Protein AF-F8IEH2-F1 (afdb_monomer)

Mean predicted aligned error: 10.71 Å

Secondary structure (DSSP, 8-state):
-HHHHHHH----S--HHHHHHHHHTT-S-HHHHHHHHHHHHHHHS-GGGHHHHHHHHHHHHH-SSPPP--HHHHHHHHHHHT-TT--GGGEE---TTTTTHHHHHHHHHHHHHHHH--S-SSSPPTTGGG-HHHHHHHHHTT-TTS-HHHHHHHHTS-SSHHHHHHHHHHHTT--GGGHHHHHHHHHHHSHHHHHHHHHHHHHTT-SSHHHHHHHHHHHHHHHHHH-TT-----EE-HHHHHHHHHTTTTS-TTTHHHHHHHHHHIIIIIHHHHHHHHHHHHHHHHHHHHHTT-------SEEEEEESSGGGHHHHHHHHHHSSEEEEEE-TTS-----PPP--S----------

Foldseek 3Di:
DLLLLQAAVQPPFDDPVVLVVCVVVVLFPPVLLVVLVVVCLVPPDDPVCSVVCVVLVVVVQNDPDQDDQDPQLLVLLVVLQPDPDADSSQWYWAFLQNVCVVVLVVLLVVLLCLLLDPCPDPDHQPPSVVDSQLSSLVVVLVDPVADPQLNVQLVPADSDLVSLLVVLCVLQVPDPVCSVSNLSNQCSHCVVSNVSQVVVCVVVVHDCRNVSSSSSSSSSNSCSRSPNVHHGDIGGPSVLLSSLSSSQVPPDPVCSSVSSSSSSSCNRGNVSVSSVSSSVVSVVVVCVVVVVVDPPPDPAPEEEEDALDPVCVVVQVVVVVVGRYHYDHDHPVDDDDDDDDDDPDDDPDDDDDDD

Solvent-accessible surface area (backbone atoms only — not comparable to full-atom values): 20364 Å² total; per-residue (Å²): 109,53,71,49,35,53,37,39,78,41,77,88,57,79,53,70,66,58,55,52,52,34,40,77,72,60,54,30,41,68,64,46,36,50,53,37,48,52,51,42,45,71,76,70,41,58,78,88,49,34,67,63,48,59,72,42,43,62,58,79,72,67,64,91,67,85,71,73,70,43,73,67,15,44,53,49,18,54,55,46,56,68,46,92,78,68,55,74,75,52,32,34,57,54,56,48,27,61,91,54,39,68,56,44,53,50,52,52,50,54,47,46,52,48,65,68,53,85,70,82,53,97,69,74,53,69,58,51,91,74,32,68,36,54,23,42,49,66,49,53,74,67,38,86,92,52,53,74,67,28,44,55,48,44,67,74,49,56,85,49,43,69,56,25,43,51,47,41,39,58,60,24,59,40,51,78,94,43,48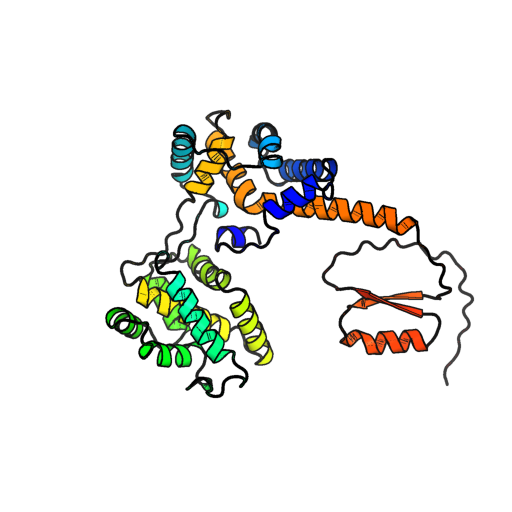,67,55,58,55,45,32,60,49,45,67,42,51,71,58,50,49,53,39,54,52,50,26,54,76,72,70,47,86,58,55,55,61,48,22,50,50,20,46,50,41,44,41,37,40,26,71,33,42,82,83,19,51,41,56,73,40,62,37,55,67,56,31,11,52,22,18,47,70,42,76,87,52,60,82,90,52,36,54,64,47,23,54,53,43,26,42,33,73,67,48,43,48,62,52,44,52,49,56,11,30,52,50,34,48,52,53,52,50,55,62,60,54,73,79,64,80,73,86,66,93,46,87,45,78,46,84,42,54,54,52,72,85,45,46,66,60,45,54,54,50,42,70,76,46,55,38,46,70,44,67,39,60,88,86,59,91,75,88,79,89,81,77,84,86,81,80,84,85,78,86,76,87,80,81,88,129

Nearest PDB structures (foldseek):
  1nig-assembly1_A  TM=2.532E-01  e=2.355E+00  Thermoplasma acidophilum
  5yw8-assembly1_D  TM=1.639E-01  e=5.452E+00  Mesocricetus auratus

Organism: Alicyclobacillus acidocaldarius (strain Tc-4-1) (NCBI:txid1048834)

InterPro domains:
  IPR018752 Probable inorganic carbon transporter subunit DabA [PF10070] (2-346)
  IPR018752 Probable inorganic carbon transporter subunit DabA [PTHR38344] (4-334)

Structure (mmCIF, N/CA/C/O backbone):
data_AF-F8IEH2-F1
#
_entry.id   AF-F8IEH2-F1
#
loop_
_atom_site.group_PDB
_atom_site.id
_atom_site.type_symbol
_atom_site.label_atom_id
_atom_site.label_alt_id
_atom_site.label_comp_id
_atom_site.label_asym_id
_atom_site.label_entity_id
_atom_site.label_seq_id
_atom_site.pdbx_PDB_ins_code
_atom_site.Cartn_x
_atom_site.Cartn_y
_atom_site.Cartn_z
_atom_site.occupancy
_atom_site.B_iso_or_equiv
_atom_site.auth_seq_id
_atom_site.auth_comp_id
_atom_site.auth_asym_id
_atom_site.auth_atom_id
_atom_site.pdbx_PDB_model_num
ATOM 1 N N . MET A 1 1 ? -4.525 -4.635 -7.405 1.00 48.38 1 MET A N 1
ATOM 2 C CA . MET A 1 1 ? -3.263 -5.110 -6.791 1.00 48.38 1 MET A CA 1
ATOM 3 C C . MET A 1 1 ? -2.099 -4.170 -7.080 1.00 48.38 1 MET A C 1
ATOM 5 O O . MET A 1 1 ? -1.508 -3.701 -6.124 1.00 48.38 1 MET A O 1
ATOM 9 N N . ARG A 1 2 ? -1.851 -3.800 -8.345 1.00 53.62 2 ARG A N 1
ATOM 10 C CA . ARG A 1 2 ? -0.762 -2.897 -8.786 1.00 53.62 2 ARG A CA 1
ATOM 11 C C . ARG A 1 2 ? -0.670 -1.567 -8.005 1.00 53.62 2 ARG A C 1
ATOM 13 O O . ARG A 1 2 ? 0.346 -1.288 -7.386 1.00 53.62 2 ARG A O 1
ATOM 20 N N . ARG A 1 3 ? -1.785 -0.835 -7.859 1.00 54.00 3 ARG A N 1
ATOM 21 C CA . ARG A 1 3 ? -1.861 0.394 -7.032 1.00 54.00 3 ARG A CA 1
ATOM 22 C C . ARG A 1 3 ? -1.587 0.163 -5.530 1.00 54.00 3 ARG A C 1
ATOM 24 O O . ARG A 1 3 ? -1.187 1.083 -4.838 1.00 54.00 3 ARG A O 1
ATOM 31 N N . LEU A 1 4 ? -1.794 -1.051 -5.002 1.00 57.56 4 LEU A N 1
ATOM 32 C CA . LEU A 1 4 ? -1.585 -1.362 -3.575 1.00 57.56 4 LEU A CA 1
ATOM 33 C C . LEU A 1 4 ? -0.102 -1.568 -3.225 1.00 57.56 4 LEU A C 1
ATOM 35 O O . LEU A 1 4 ? 0.283 -1.304 -2.089 1.00 57.56 4 LEU A O 1
ATOM 39 N N . GLN A 1 5 ? 0.724 -2.002 -4.184 1.00 60.06 5 GLN A N 1
ATOM 40 C CA . GLN A 1 5 ? 2.179 -2.037 -4.006 1.00 60.06 5 GLN A CA 1
ATOM 41 C C . GLN A 1 5 ? 2.757 -0.625 -3.904 1.00 60.06 5 GLN A C 1
ATOM 43 O O . GLN A 1 5 ? 3.486 -0.342 -2.956 1.00 60.06 5 GLN A O 1
ATOM 48 N N . ALA A 1 6 ? 2.349 0.264 -4.817 1.00 54.56 6 ALA A N 1
ATOM 49 C CA . ALA A 1 6 ? 2.781 1.663 -4.841 1.00 54.56 6 ALA A CA 1
ATOM 50 C C . ALA A 1 6 ? 2.337 2.456 -3.593 1.00 54.56 6 ALA A C 1
ATOM 52 O O . ALA A 1 6 ? 3.046 3.337 -3.119 1.00 54.56 6 ALA A O 1
ATOM 53 N N . LEU A 1 7 ? 1.176 2.121 -3.016 1.00 56.84 7 LEU A N 1
ATOM 54 C CA . LEU A 1 7 ? 0.561 2.903 -1.939 1.00 56.84 7 LEU A CA 1
ATOM 55 C C . LEU A 1 7 ? 1.019 2.567 -0.510 1.00 56.84 7 LEU A C 1
ATOM 57 O O . LEU A 1 7 ? 0.705 3.331 0.399 1.00 56.84 7 LEU A O 1
ATOM 61 N N . GLY A 1 8 ? 1.690 1.440 -0.247 1.00 53.91 8 GLY A N 1
ATOM 62 C CA . GLY A 1 8 ? 1.789 0.981 1.150 1.00 53.91 8 GLY A CA 1
ATOM 63 C C . GLY A 1 8 ? 2.908 0.022 1.527 1.00 53.91 8 GLY A C 1
ATOM 64 O O . GLY A 1 8 ? 2.870 -0.499 2.638 1.00 53.91 8 GLY A O 1
ATOM 65 N N . GLY A 1 9 ? 3.875 -0.259 0.648 1.00 54.38 9 GLY A N 1
ATOM 66 C CA . GLY A 1 9 ? 4.938 -1.229 0.955 1.00 54.38 9 GLY A CA 1
ATOM 67 C C . GLY A 1 9 ? 4.429 -2.667 1.141 1.00 54.38 9 GLY A C 1
ATOM 68 O O . GLY A 1 9 ? 5.130 -3.515 1.693 1.00 54.38 9 GLY A O 1
ATOM 69 N N . VAL A 1 10 ? 3.206 -2.957 0.685 1.00 59.97 10 VAL A N 1
ATOM 70 C CA . VAL A 1 10 ? 2.619 -4.297 0.732 1.00 59.97 10 VAL A CA 1
ATOM 71 C C . VAL A 1 10 ? 3.221 -5.130 -0.389 1.00 59.97 10 VAL A C 1
ATOM 73 O O . VAL A 1 10 ? 2.940 -4.906 -1.566 1.00 59.97 10 VAL A O 1
ATOM 76 N N . ARG A 1 11 ? 4.039 -6.121 -0.026 1.00 63.69 11 ARG A N 1
ATOM 77 C CA . ARG A 1 11 ? 4.584 -7.100 -0.972 1.00 63.69 11 ARG A CA 1
ATOM 78 C C . ARG A 1 11 ? 3.517 -8.145 -1.287 1.00 63.69 11 ARG A C 1
ATOM 80 O O . ARG A 1 11 ? 3.336 -9.098 -0.540 1.00 63.69 11 ARG A O 1
ATOM 87 N N . LEU A 1 12 ? 2.778 -7.919 -2.371 1.00 69.81 12 LEU A N 1
ATOM 88 C CA . LEU A 1 12 ? 1.788 -8.875 -2.884 1.00 69.81 12 LEU A CA 1
ATOM 89 C C . LEU A 1 12 ? 2.421 -10.019 -3.681 1.00 69.81 12 LEU A C 1
ATOM 91 O O . LEU A 1 12 ? 1.802 -11.065 -3.833 1.00 69.81 12 LEU A O 1
ATOM 95 N N . TYR A 1 13 ? 3.635 -9.812 -4.183 1.00 78.25 13 TYR A N 1
ATOM 96 C CA . TYR A 1 13 ? 4.363 -10.787 -4.981 1.00 78.25 13 TYR A CA 1
ATOM 97 C C . TYR A 1 13 ? 5.540 -11.387 -4.201 1.00 78.25 13 TYR A C 1
ATOM 99 O O . TYR A 1 13 ? 5.997 -10.780 -3.220 1.00 78.25 13 TYR A O 1
ATOM 107 N N . PRO A 1 14 ? 6.059 -12.547 -4.653 1.00 83.62 14 PRO A N 1
ATOM 108 C CA . PRO A 1 14 ? 7.372 -13.051 -4.267 1.00 83.62 14 PRO A CA 1
ATOM 109 C C . PRO A 1 14 ? 8.439 -11.952 -4.228 1.00 83.62 14 PRO A C 1
ATOM 111 O O . PRO A 1 14 ? 8.402 -10.999 -5.010 1.00 83.62 14 PRO A O 1
ATOM 114 N N . SER A 1 15 ? 9.409 -12.081 -3.320 1.00 84.44 15 SER A N 1
ATOM 115 C CA . SER A 1 15 ? 10.557 -11.174 -3.321 1.00 84.44 15 SER A CA 1
ATOM 116 C C . SER A 1 15 ? 11.325 -11.298 -4.638 1.00 84.44 15 SER A C 1
ATOM 118 O O . SER A 1 15 ? 11.358 -12.367 -5.245 1.00 84.44 15 SER A O 1
ATOM 120 N N . TRP A 1 16 ? 11.978 -10.213 -5.062 1.00 84.25 16 TRP A N 1
ATOM 121 C CA . TRP A 1 16 ? 12.788 -10.226 -6.284 1.00 84.25 16 TRP A CA 1
ATOM 122 C C . TRP A 1 16 ? 13.851 -11.331 -6.248 1.00 84.25 16 TRP A C 1
ATOM 124 O O . TRP A 1 16 ? 13.951 -12.120 -7.179 1.00 84.25 16 TRP A O 1
ATOM 134 N N . ARG A 1 17 ? 14.519 -11.482 -5.098 1.00 86.94 17 ARG A N 1
ATOM 135 C CA . ARG A 1 17 ? 15.482 -12.559 -4.846 1.00 86.94 17 ARG A CA 1
ATOM 136 C C . ARG A 1 17 ? 14.892 -13.956 -5.053 1.00 86.94 17 ARG A C 1
ATOM 138 O O . ARG A 1 17 ? 15.536 -14.791 -5.664 1.00 86.94 17 ARG A O 1
ATOM 145 N N . LEU A 1 18 ? 13.661 -14.209 -4.598 1.00 89.94 18 LEU A N 1
ATOM 146 C CA . LEU A 1 18 ? 13.018 -15.513 -4.792 1.00 89.94 18 LEU A CA 1
ATOM 147 C C . LEU A 1 18 ? 12.775 -15.815 -6.280 1.00 89.94 18 LEU A C 1
ATOM 149 O O . LEU A 1 18 ? 12.952 -16.955 -6.699 1.00 89.94 18 LEU A O 1
ATOM 153 N N . LEU A 1 19 ? 12.396 -14.805 -7.069 1.00 89.88 19 LEU A N 1
ATOM 154 C CA . LEU A 1 19 ? 12.200 -14.942 -8.517 1.00 89.88 19 LEU A CA 1
ATOM 155 C C . LEU A 1 19 ? 13.528 -15.185 -9.248 1.00 89.88 19 LEU A C 1
ATOM 157 O O . LEU A 1 19 ? 13.600 -16.063 -10.104 1.00 89.88 19 LEU A O 1
ATOM 161 N N . GLN A 1 20 ? 14.583 -14.457 -8.874 1.00 87.75 20 GLN A N 1
ATOM 162 C CA . GLN A 1 20 ? 15.932 -14.658 -9.413 1.00 87.75 20 GLN A CA 1
ATOM 163 C C . GLN A 1 20 ? 16.473 -16.048 -9.067 1.00 87.75 20 GLN A C 1
ATOM 165 O O . GLN A 1 20 ? 16.992 -16.738 -9.940 1.00 87.75 20 GLN A O 1
ATOM 170 N N . ASP A 1 21 ? 16.291 -16.493 -7.822 1.00 90.94 21 ASP A N 1
ATOM 171 C CA . ASP A 1 21 ? 16.718 -17.820 -7.386 1.00 90.94 21 ASP A CA 1
ATOM 172 C C . ASP A 1 21 ? 15.932 -18.929 -8.117 1.00 90.94 21 ASP A C 1
ATOM 174 O O . ASP A 1 21 ? 16.489 -19.972 -8.445 1.00 90.94 21 ASP A O 1
ATOM 178 N N . ALA A 1 22 ? 14.636 -18.735 -8.388 1.00 92.06 22 ALA A N 1
ATOM 179 C CA . ALA A 1 22 ? 13.845 -19.679 -9.184 1.00 92.06 22 ALA A CA 1
ATOM 180 C C . ALA A 1 22 ? 14.339 -19.752 -10.638 1.00 92.06 22 ALA A C 1
ATOM 182 O O . ALA A 1 22 ? 14.472 -20.840 -11.199 1.00 92.06 22 ALA A O 1
ATOM 183 N N . TYR A 1 23 ? 14.675 -18.607 -11.233 1.00 91.62 23 TYR A N 1
ATOM 184 C CA . TYR A 1 23 ? 15.254 -18.551 -12.573 1.00 91.62 23 TYR A CA 1
ATOM 185 C C . TYR A 1 23 ? 16.635 -19.216 -12.638 1.00 91.62 23 TYR A C 1
ATOM 187 O O . TYR A 1 23 ? 16.872 -20.030 -13.528 1.00 91.62 23 TYR A O 1
ATOM 195 N N . SER A 1 24 ? 17.520 -18.965 -11.667 1.00 90.50 24 SER A N 1
ATOM 196 C CA . SER A 1 24 ? 18.855 -19.582 -11.626 1.00 90.50 24 SER A CA 1
ATOM 197 C C . SER A 1 24 ? 18.811 -21.099 -11.406 1.00 90.50 24 SER A C 1
ATOM 199 O O . SER A 1 24 ? 19.674 -21.817 -11.910 1.00 90.50 24 SER A O 1
ATOM 201 N N . ARG A 1 25 ? 17.776 -21.610 -10.724 1.00 93.75 25 ARG A N 1
ATOM 202 C CA . ARG A 1 25 ? 17.500 -23.052 -10.592 1.00 93.75 25 ARG A CA 1
ATOM 203 C C . ARG A 1 25 ? 16.833 -23.681 -11.823 1.00 93.75 25 ARG A C 1
ATOM 205 O O . ARG A 1 25 ? 16.605 -24.888 -11.821 1.00 93.75 25 ARG A O 1
ATOM 212 N N . GLY A 1 26 ? 16.508 -22.902 -12.857 1.00 92.62 26 GLY A N 1
ATOM 213 C CA . GLY A 1 26 ? 15.806 -23.390 -14.048 1.00 92.62 26 GLY A CA 1
ATOM 214 C C . GLY A 1 26 ? 14.324 -23.707 -13.811 1.00 92.62 26 GLY A C 1
ATOM 215 O O . GLY A 1 26 ? 13.722 -24.444 -14.586 1.00 92.62 26 GLY A O 1
ATOM 216 N N . GLU A 1 27 ? 13.721 -23.171 -12.745 1.00 94.25 27 GLU A N 1
ATOM 217 C CA . GLU A 1 27 ? 12.285 -23.325 -12.462 1.00 94.25 27 GLU A CA 1
ATOM 218 C C . GLU A 1 27 ? 11.418 -22.379 -13.309 1.00 94.25 27 GLU A C 1
ATOM 220 O O . GLU A 1 27 ? 10.204 -22.565 -13.396 1.00 94.25 27 GLU A O 1
ATOM 225 N N . ILE A 1 28 ? 12.038 -21.377 -13.938 1.00 94.00 28 ILE A N 1
ATOM 226 C CA . ILE A 1 28 ? 11.413 -20.445 -14.879 1.00 94.00 28 ILE A CA 1
ATOM 227 C C . ILE A 1 28 ? 12.080 -20.635 -16.243 1.00 94.00 28 ILE A C 1
ATOM 229 O O . ILE A 1 28 ? 13.273 -20.376 -16.388 1.00 94.00 28 ILE A O 1
ATOM 233 N N . ASP A 1 29 ? 11.312 -21.056 -17.247 1.00 93.25 29 ASP A N 1
ATOM 234 C CA . ASP A 1 29 ? 11.783 -21.194 -18.625 1.00 93.25 29 ASP A CA 1
ATOM 235 C C . ASP A 1 29 ? 12.082 -19.801 -19.219 1.00 93.25 29 ASP A C 1
ATOM 237 O O . ASP A 1 29 ? 11.180 -18.952 -19.287 1.00 93.25 29 ASP A O 1
ATOM 241 N N . PRO A 1 30 ? 13.317 -19.544 -19.693 1.00 91.69 30 PRO A N 1
ATOM 242 C CA . PRO A 1 30 ? 13.671 -18.288 -20.348 1.00 91.69 30 PRO A CA 1
ATOM 243 C C . PRO A 1 30 ? 12.771 -17.930 -21.538 1.00 91.69 30 PRO A C 1
ATOM 245 O O . PRO A 1 30 ? 12.509 -16.747 -21.768 1.00 91.69 30 PRO A O 1
ATOM 248 N N . ASN A 1 31 ? 12.260 -18.919 -22.282 1.00 92.25 31 ASN A N 1
ATOM 249 C CA . ASN A 1 31 ? 11.340 -18.669 -23.393 1.00 92.25 31 ASN A CA 1
ATOM 250 C C . ASN A 1 31 ? 9.962 -18.234 -22.890 1.00 92.25 31 ASN A C 1
ATOM 252 O O . ASN A 1 31 ? 9.407 -17.263 -23.402 1.00 92.25 31 ASN A O 1
ATOM 256 N N . ALA A 1 32 ? 9.441 -18.879 -21.842 1.00 93.12 32 ALA A N 1
ATOM 257 C CA . ALA A 1 32 ? 8.196 -18.458 -21.205 1.00 93.12 32 ALA A CA 1
ATOM 258 C C . ALA A 1 32 ? 8.300 -17.023 -20.660 1.00 93.12 32 ALA A C 1
ATOM 260 O O . ALA A 1 32 ? 7.377 -16.224 -20.839 1.00 93.12 32 ALA A O 1
ATOM 261 N N . LEU A 1 33 ? 9.437 -16.666 -20.051 1.00 92.44 33 LEU A N 1
ATOM 262 C CA . LEU A 1 33 ? 9.699 -15.304 -19.580 1.00 92.44 33 LEU A CA 1
ATOM 263 C C . LEU A 1 33 ? 9.770 -14.300 -20.739 1.00 92.44 33 LEU A C 1
ATOM 265 O O . LEU A 1 33 ? 9.135 -13.245 -20.679 1.00 92.44 33 LEU A O 1
ATOM 269 N N . LYS A 1 34 ? 10.479 -14.642 -21.820 1.00 90.88 34 LYS A N 1
ATOM 270 C CA . LYS A 1 34 ? 10.549 -13.821 -23.036 1.00 90.88 34 LYS A CA 1
ATOM 271 C C . LYS A 1 34 ? 9.163 -13.591 -23.643 1.00 90.88 34 LYS A C 1
ATOM 273 O O . LYS A 1 34 ? 8.819 -12.455 -23.958 1.00 90.88 34 LYS A O 1
ATOM 278 N N . ASP A 1 35 ? 8.344 -14.633 -23.746 1.00 91.56 35 ASP A N 1
ATOM 279 C CA . ASP A 1 35 ? 6.977 -14.547 -24.264 1.00 91.56 35 ASP A CA 1
ATOM 280 C C . ASP A 1 35 ? 6.084 -13.652 -23.402 1.00 91.56 35 ASP A C 1
ATOM 282 O O . ASP A 1 35 ? 5.312 -12.842 -23.924 1.00 91.56 35 ASP A O 1
ATOM 286 N N . ARG A 1 36 ? 6.181 -13.776 -22.071 1.00 92.81 36 ARG A N 1
ATOM 287 C CA . ARG A 1 36 ? 5.451 -12.914 -21.129 1.00 92.81 36 ARG A CA 1
ATOM 288 C C . ARG A 1 36 ? 5.865 -11.460 -21.278 1.00 92.81 36 ARG A C 1
ATOM 290 O O . ARG A 1 36 ? 5.004 -10.583 -21.280 1.00 92.81 36 ARG A O 1
ATOM 297 N N . MET A 1 37 ? 7.154 -11.213 -21.466 1.00 91.00 37 MET A N 1
ATOM 298 C CA . MET A 1 37 ? 7.664 -9.868 -21.657 1.00 91.00 37 MET A CA 1
ATOM 299 C C . MET A 1 37 ? 7.240 -9.256 -22.996 1.00 91.00 37 MET A C 1
ATOM 301 O O . MET A 1 37 ? 6.830 -8.100 -23.031 1.00 91.00 37 MET A O 1
ATOM 305 N N . ASN A 1 38 ? 7.246 -10.033 -24.081 1.00 91.00 38 ASN A N 1
ATOM 306 C CA . ASN A 1 38 ? 6.727 -9.578 -25.373 1.00 91.00 38 ASN A CA 1
ATOM 307 C C . ASN A 1 38 ? 5.240 -9.209 -25.264 1.00 91.00 38 ASN A C 1
ATOM 309 O O . ASN A 1 38 ? 4.831 -8.132 -25.692 1.00 91.00 38 ASN A O 1
ATOM 313 N N . ARG A 1 39 ? 4.436 -10.040 -24.583 1.00 92.50 39 ARG A N 1
ATOM 314 C CA . ARG A 1 39 ? 3.030 -9.709 -24.296 1.00 92.50 39 ARG A CA 1
ATOM 315 C C . ARG A 1 39 ? 2.887 -8.447 -23.448 1.00 92.50 39 ARG A C 1
ATOM 317 O O . ARG A 1 39 ? 1.945 -7.690 -23.672 1.00 92.50 39 ARG A O 1
ATOM 324 N N . TYR A 1 40 ? 3.769 -8.225 -22.475 1.00 92.00 40 TYR A N 1
ATOM 325 C CA . TYR A 1 40 ? 3.772 -6.991 -21.691 1.00 92.00 40 TYR A CA 1
ATOM 326 C C . TYR A 1 40 ? 4.043 -5.776 -22.586 1.00 92.00 40 TYR A C 1
ATOM 328 O O . TYR A 1 40 ? 3.295 -4.800 -22.535 1.00 92.00 40 TYR A O 1
ATOM 336 N N . LEU A 1 41 ? 5.051 -5.861 -23.454 1.00 92.12 41 LEU A N 1
ATOM 337 C CA . LEU A 1 41 ? 5.401 -4.809 -24.403 1.00 92.12 41 LEU A CA 1
ATOM 338 C C . LEU A 1 41 ? 4.226 -4.454 -25.328 1.00 92.12 41 LEU A C 1
ATOM 340 O O . LEU A 1 41 ? 3.921 -3.275 -25.517 1.00 92.12 41 LEU A O 1
ATOM 344 N N . ASP A 1 42 ? 3.511 -5.461 -25.829 1.00 92.44 42 ASP A N 1
ATOM 345 C CA . ASP A 1 42 ? 2.369 -5.263 -26.722 1.00 92.44 42 ASP A CA 1
ATOM 346 C C . ASP A 1 42 ? 1.147 -4.653 -26.019 1.00 92.44 42 ASP A C 1
ATOM 348 O O . ASP A 1 42 ? 0.486 -3.774 -26.576 1.00 92.44 42 ASP A O 1
ATOM 352 N N . HIS A 1 43 ? 0.830 -5.081 -24.797 1.00 91.94 43 HIS A N 1
ATOM 353 C CA . HIS A 1 43 ? -0.419 -4.682 -24.133 1.00 91.94 43 HIS A CA 1
ATOM 354 C C . HIS A 1 43 ? -0.281 -3.505 -23.167 1.00 91.94 43 HIS A C 1
ATOM 356 O O . HIS A 1 43 ? -1.283 -2.860 -22.850 1.00 91.94 43 HIS A O 1
ATOM 362 N N . HIS A 1 44 ? 0.919 -3.245 -22.648 1.00 90.31 44 HIS A N 1
ATOM 363 C CA . HIS A 1 44 ? 1.111 -2.314 -21.537 1.00 90.31 44 HIS A CA 1
ATOM 364 C C . HIS A 1 44 ? 2.027 -1.136 -21.841 1.00 90.31 44 HIS A C 1
ATOM 366 O O . HIS A 1 44 ? 1.884 -0.128 -21.145 1.00 90.31 44 HIS A O 1
ATOM 372 N N . VAL A 1 45 ? 2.896 -1.199 -22.861 1.00 93.31 45 VAL A N 1
ATOM 373 C CA . VAL A 1 45 ? 3.669 -0.015 -23.268 1.00 93.31 45 VAL A CA 1
ATOM 374 C C . VAL A 1 45 ? 3.063 0.659 -24.509 1.00 93.31 45 VAL A C 1
ATOM 376 O O . VAL A 1 45 ? 2.721 -0.024 -25.485 1.00 93.31 45 VAL A O 1
ATOM 379 N N . PRO A 1 46 ? 2.895 1.997 -24.488 1.00 93.62 46 PRO A N 1
ATOM 380 C CA . PRO A 1 46 ? 2.368 2.755 -25.619 1.00 93.62 46 PRO A CA 1
ATOM 381 C C . PRO A 1 46 ? 3.156 2.504 -26.906 1.00 93.62 46 PRO A C 1
ATOM 383 O O . PRO A 1 46 ? 4.383 2.421 -26.873 1.00 93.62 46 PRO A O 1
ATOM 386 N N . VAL A 1 47 ? 2.454 2.448 -28.045 1.00 93.94 47 VAL A N 1
ATOM 387 C CA . VAL A 1 47 ? 3.040 2.164 -29.371 1.00 93.94 47 VAL A CA 1
ATOM 388 C C . VAL A 1 47 ? 4.295 2.996 -29.671 1.00 93.94 47 VAL A C 1
ATOM 390 O O . VAL A 1 47 ? 5.280 2.381 -30.081 1.00 93.94 47 VAL A O 1
ATOM 393 N N . PRO A 1 48 ? 4.332 4.326 -29.423 1.00 93.31 48 PRO A N 1
ATOM 394 C CA . PRO A 1 48 ? 5.530 5.120 -29.698 1.00 93.31 48 PRO A CA 1
ATOM 395 C C . PRO A 1 48 ? 6.751 4.639 -28.908 1.00 93.31 48 PRO A C 1
ATOM 397 O O . PRO A 1 48 ? 7.850 4.574 -29.442 1.00 93.31 48 PRO A O 1
ATOM 400 N N . LEU A 1 49 ? 6.559 4.221 -27.654 1.00 93.62 49 LEU A N 1
ATOM 401 C CA . LEU A 1 49 ? 7.643 3.855 -26.741 1.00 93.62 49 LEU A CA 1
ATOM 402 C C . LEU A 1 49 ? 8.122 2.406 -26.909 1.00 93.62 49 LEU A C 1
ATOM 404 O O . LEU A 1 49 ? 9.166 2.053 -26.366 1.00 93.62 49 LEU A O 1
ATOM 408 N N . ARG A 1 50 ? 7.392 1.553 -27.643 1.00 93.38 50 ARG A N 1
ATOM 409 C CA . ARG A 1 50 ? 7.676 0.107 -27.753 1.00 93.38 50 ARG A CA 1
ATOM 410 C C . ARG A 1 50 ? 9.093 -0.195 -28.216 1.00 93.38 50 ARG A C 1
ATOM 412 O O . ARG A 1 50 ? 9.760 -1.022 -27.604 1.00 93.38 50 ARG A O 1
ATOM 419 N N . ALA A 1 51 ? 9.564 0.480 -29.264 1.00 91.62 51 ALA A N 1
ATOM 420 C CA . ALA A 1 51 ? 10.907 0.250 -29.795 1.00 91.62 51 ALA A CA 1
ATOM 421 C C . ALA A 1 51 ? 11.995 0.646 -28.784 1.00 91.62 51 ALA A C 1
ATOM 423 O O . ALA A 1 51 ? 12.968 -0.084 -28.609 1.00 91.62 51 ALA A O 1
ATOM 424 N N . ALA A 1 52 ? 11.812 1.772 -28.088 1.00 91.88 52 ALA A N 1
ATOM 425 C CA . ALA A 1 52 ? 12.743 2.230 -27.063 1.00 91.88 52 ALA A CA 1
ATOM 426 C C . ALA A 1 52 ? 12.735 1.308 -25.834 1.00 91.88 52 ALA A C 1
ATOM 428 O O . ALA A 1 52 ? 13.794 0.883 -25.376 1.00 91.88 52 ALA A O 1
ATOM 429 N N . PHE A 1 53 ? 11.551 0.914 -25.357 1.00 91.62 53 PHE A N 1
ATOM 430 C CA . PHE A 1 53 ? 11.406 -0.020 -24.244 1.00 91.62 53 PHE A CA 1
ATOM 431 C C . PHE A 1 53 ? 11.996 -1.400 -24.574 1.00 91.62 53 PHE A C 1
ATOM 433 O O . PHE A 1 53 ? 12.706 -1.965 -23.746 1.00 91.62 53 PHE A O 1
ATOM 440 N N . ALA A 1 54 ? 11.789 -1.918 -25.793 1.00 90.81 54 ALA A N 1
ATOM 441 C CA . ALA A 1 54 ? 12.343 -3.201 -26.245 1.00 90.81 54 ALA A CA 1
ATOM 442 C C . ALA A 1 54 ? 13.877 -3.256 -26.159 1.00 90.81 54 ALA A C 1
ATOM 444 O O . ALA A 1 54 ? 14.434 -4.309 -25.855 1.00 90.81 54 ALA A O 1
ATOM 445 N N . ARG A 1 55 ? 14.572 -2.134 -26.405 1.00 89.31 55 ARG A N 1
ATOM 446 C CA . ARG A 1 55 ? 16.043 -2.058 -26.297 1.00 89.31 55 ARG A CA 1
ATOM 447 C C . ARG A 1 55 ? 16.531 -2.204 -24.855 1.00 89.31 55 ARG A C 1
ATOM 449 O O . ARG A 1 55 ? 17.584 -2.787 -24.620 1.00 89.31 55 ARG A O 1
ATOM 456 N N . ILE A 1 56 ? 15.758 -1.696 -23.898 1.00 87.69 56 ILE A N 1
ATOM 457 C CA . ILE A 1 56 ? 16.110 -1.657 -22.472 1.00 87.69 56 ILE A CA 1
ATOM 458 C C . ILE A 1 56 ? 15.611 -2.921 -21.746 1.00 87.69 56 ILE A C 1
ATOM 460 O O . ILE A 1 56 ? 16.228 -3.385 -20.788 1.00 87.69 56 ILE A O 1
ATOM 464 N N . GLN A 1 57 ? 14.527 -3.526 -22.236 1.00 85.12 57 GLN A N 1
ATOM 465 C CA . GLN A 1 57 ? 13.863 -4.703 -21.674 1.00 85.12 57 GLN A CA 1
ATOM 466 C C . GLN A 1 57 ? 14.813 -5.845 -21.260 1.00 85.12 57 GLN A C 1
ATOM 468 O O . GLN A 1 57 ? 14.626 -6.361 -20.154 1.00 85.12 57 GLN A O 1
ATOM 473 N N . PRO A 1 58 ? 15.820 -6.267 -22.057 1.00 83.56 58 PRO A N 1
ATOM 474 C CA . PRO A 1 58 ? 16.743 -7.322 -21.640 1.00 83.56 58 PRO A CA 1
ATOM 475 C C . PRO A 1 58 ? 17.466 -6.991 -20.331 1.00 83.56 58 PRO A C 1
ATOM 477 O O . PRO A 1 58 ? 17.527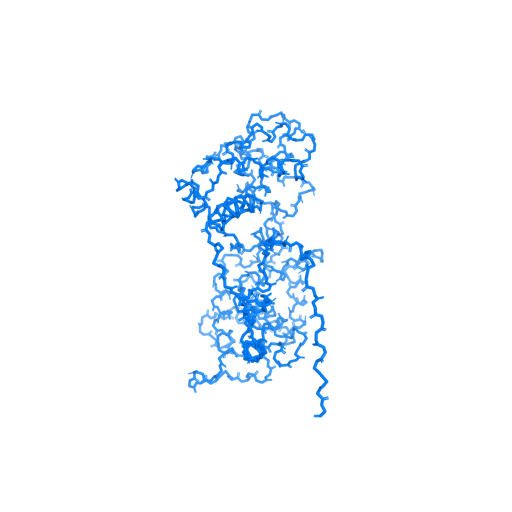 -7.843 -19.449 1.00 83.56 58 PRO A O 1
ATOM 480 N N . ARG A 1 59 ? 17.916 -5.736 -20.165 1.00 82.19 59 ARG A N 1
ATOM 481 C CA . ARG A 1 59 ? 18.567 -5.259 -18.933 1.00 82.19 59 ARG A CA 1
ATOM 482 C C . ARG A 1 59 ? 17.590 -5.322 -17.753 1.00 82.19 59 ARG A C 1
ATOM 484 O O . ARG A 1 59 ? 17.898 -5.947 -16.747 1.00 82.19 59 ARG A O 1
ATOM 491 N N . LEU A 1 60 ? 16.357 -4.838 -17.934 1.00 81.44 60 LEU A N 1
ATOM 492 C CA . LEU A 1 60 ? 15.296 -4.888 -16.907 1.00 81.44 60 LEU A CA 1
ATOM 493 C C . LEU A 1 60 ? 14.880 -6.316 -16.501 1.00 81.44 60 LEU A C 1
ATOM 495 O O . LEU A 1 60 ? 14.243 -6.506 -15.460 1.00 81.44 60 LEU A O 1
ATOM 499 N N . THR A 1 61 ? 15.170 -7.310 -17.347 1.00 73.56 61 THR A N 1
ATOM 500 C CA . THR A 1 61 ? 14.793 -8.721 -17.161 1.00 73.56 61 THR A CA 1
ATOM 501 C C . THR A 1 61 ? 15.946 -9.576 -16.638 1.00 73.56 61 THR A C 1
ATOM 503 O O . THR A 1 61 ? 15.704 -10.682 -16.189 1.00 73.56 61 THR A O 1
ATOM 506 N N . GLN A 1 62 ? 17.197 -9.129 -16.699 1.00 67.00 62 GLN A N 1
ATOM 507 C CA . GLN A 1 62 ? 18.348 -9.960 -16.309 1.00 67.00 62 GLN A CA 1
ATOM 508 C C . GLN A 1 62 ? 19.156 -9.376 -15.151 1.00 67.00 62 GLN A C 1
ATOM 510 O O . GLN A 1 62 ? 20.116 -9.996 -14.707 1.00 67.00 62 GLN A O 1
ATOM 515 N N . GLU A 1 63 ? 18.784 -8.203 -14.643 1.00 64.81 63 GLU A N 1
ATOM 516 C CA . GLU A 1 63 ? 19.589 -7.517 -13.641 1.00 64.81 63 GLU A CA 1
ATOM 517 C C . GLU A 1 63 ? 19.593 -8.193 -12.266 1.00 64.81 63 GLU A C 1
ATOM 519 O O . GLU A 1 63 ? 18.552 -8.447 -11.647 1.00 64.81 63 GLU A O 1
ATOM 524 N N . GLU A 1 64 ? 20.810 -8.417 -11.771 1.00 54.28 64 GLU A N 1
ATOM 525 C CA . GLU A 1 64 ? 21.093 -8.854 -10.406 1.00 54.28 64 GLU A CA 1
ATOM 526 C C . GLU A 1 64 ? 21.161 -7.682 -9.409 1.00 54.28 64 GLU A C 1
ATOM 528 O O . GLU A 1 64 ? 20.888 -7.891 -8.226 1.00 54.28 64 GLU A O 1
ATOM 533 N N . ALA A 1 65 ? 21.446 -6.454 -9.871 1.00 60.00 65 ALA A N 1
ATOM 534 C CA . ALA A 1 65 ? 21.663 -5.271 -9.032 1.00 60.00 65 ALA A CA 1
ATOM 535 C C . ALA A 1 65 ? 21.021 -3.997 -9.614 1.00 60.00 65 ALA A C 1
ATOM 537 O O . ALA A 1 65 ? 20.987 -3.820 -10.826 1.00 60.00 65 ALA A O 1
ATOM 538 N N . GLU A 1 66 ? 20.532 -3.107 -8.742 1.00 71.12 66 GLU A N 1
ATOM 539 C CA . GLU A 1 66 ? 20.024 -1.782 -9.133 1.00 71.12 66 GLU A CA 1
ATOM 540 C C . GLU A 1 66 ? 21.162 -0.918 -9.704 1.00 71.12 66 GLU A C 1
ATOM 542 O O . GLU A 1 66 ? 22.240 -0.838 -9.106 1.00 71.12 66 GLU A O 1
ATOM 547 N N . LEU A 1 67 ? 20.923 -0.255 -10.841 1.00 79.62 67 LEU A N 1
ATOM 548 C CA . LEU A 1 67 ? 21.886 0.688 -11.414 1.00 79.62 67 LEU A CA 1
ATOM 549 C C . LEU A 1 67 ? 22.143 1.867 -10.462 1.00 79.62 67 LEU A C 1
ATOM 551 O O . LEU A 1 67 ? 21.207 2.360 -9.823 1.00 79.62 67 LEU A O 1
ATOM 555 N N . PRO A 1 68 ? 23.390 2.370 -10.388 1.00 86.44 68 PRO A N 1
ATOM 556 C CA . PRO A 1 68 ? 23.672 3.584 -9.642 1.00 86.44 68 PRO A CA 1
ATOM 557 C C . PRO A 1 68 ? 22.942 4.772 -10.280 1.00 86.44 68 PRO A C 1
ATOM 559 O O . PRO A 1 68 ? 22.928 4.932 -11.500 1.00 86.44 68 PRO A O 1
ATOM 562 N N . ILE A 1 69 ? 22.354 5.625 -9.441 1.00 89.25 69 ILE A N 1
ATOM 563 C CA . ILE A 1 69 ? 21.718 6.867 -9.887 1.00 89.25 69 ILE A CA 1
ATOM 564 C C . ILE A 1 69 ? 22.828 7.870 -10.222 1.00 89.25 69 ILE A C 1
ATOM 566 O O . ILE A 1 69 ? 23.530 8.327 -9.320 1.00 89.25 69 ILE A O 1
ATOM 570 N N . THR A 1 70 ? 22.990 8.194 -11.506 1.00 91.88 70 THR A N 1
ATOM 571 C CA . THR A 1 70 ? 23.904 9.253 -11.967 1.00 91.88 70 THR A CA 1
ATOM 572 C C . THR A 1 70 ? 23.259 10.635 -11.847 1.00 91.88 70 THR A C 1
ATOM 574 O O . THR A 1 70 ? 22.038 10.749 -11.694 1.00 91.88 70 THR A O 1
ATOM 577 N N . ASP A 1 71 ? 24.061 11.695 -11.959 1.00 92.62 71 ASP A N 1
ATOM 578 C CA . ASP A 1 71 ? 23.560 13.074 -11.944 1.00 92.62 71 ASP A CA 1
ATOM 579 C C . ASP A 1 71 ? 22.600 13.340 -13.116 1.00 92.62 71 ASP A C 1
ATOM 581 O O . ASP A 1 71 ? 21.577 14.009 -12.948 1.00 92.62 71 ASP A O 1
ATOM 585 N N . GLU A 1 72 ? 22.858 12.753 -14.291 1.00 90.88 72 GLU A N 1
ATOM 586 C CA . GLU A 1 72 ? 21.963 12.849 -15.448 1.00 90.88 72 GLU A CA 1
ATOM 587 C C . GLU A 1 72 ? 20.624 12.150 -15.185 1.00 90.88 72 GLU A C 1
ATOM 589 O O . GLU A 1 72 ? 19.567 12.697 -15.508 1.00 90.88 72 GLU A O 1
ATOM 594 N N . ALA A 1 73 ? 20.650 10.966 -14.563 1.00 91.69 73 ALA A N 1
ATOM 595 C CA . ALA A 1 73 ? 19.440 10.234 -14.197 1.00 91.69 73 ALA A CA 1
ATOM 596 C C . ALA A 1 73 ? 18.618 10.996 -13.145 1.00 91.69 73 ALA A C 1
ATOM 598 O O . ALA A 1 73 ? 17.394 11.085 -13.258 1.00 91.69 73 ALA A O 1
ATOM 599 N N . ALA A 1 74 ? 19.282 11.600 -12.155 1.00 93.12 74 ALA A N 1
ATOM 600 C CA . ALA A 1 74 ? 18.635 12.444 -11.157 1.00 93.12 74 ALA A CA 1
ATOM 601 C C . ALA A 1 74 ? 18.004 13.699 -11.788 1.00 93.12 74 ALA A C 1
ATOM 603 O O . ALA A 1 74 ? 16.864 14.043 -11.467 1.00 93.12 74 ALA A O 1
ATOM 604 N N . ALA A 1 75 ? 18.700 14.353 -12.723 1.00 93.12 75 ALA A N 1
ATOM 605 C CA . ALA A 1 75 ? 18.188 15.518 -13.441 1.00 93.12 75 ALA A CA 1
ATOM 606 C C . ALA A 1 75 ? 16.986 15.170 -14.336 1.00 93.12 75 ALA A C 1
ATOM 608 O O . ALA A 1 75 ? 15.987 15.896 -14.345 1.00 93.12 75 ALA A O 1
ATOM 609 N N . LEU A 1 76 ? 17.050 14.042 -15.053 1.00 92.94 76 LEU A N 1
ATOM 610 C CA . LEU A 1 76 ? 15.936 13.521 -15.845 1.00 92.94 76 LEU A CA 1
ATOM 611 C C . LEU A 1 76 ? 14.728 13.213 -14.949 1.00 92.94 76 LEU A C 1
ATOM 613 O O . LEU A 1 76 ? 13.630 13.678 -15.232 1.00 92.94 76 LEU A O 1
ATOM 617 N N . ALA A 1 77 ? 14.930 12.528 -13.823 1.00 93.94 77 ALA A N 1
ATOM 618 C CA . ALA A 1 77 ? 13.857 12.231 -12.879 1.00 93.94 77 ALA A CA 1
ATOM 619 C C . ALA A 1 77 ? 13.216 13.489 -12.282 1.00 93.94 77 ALA A C 1
ATOM 621 O O . ALA A 1 77 ? 11.993 13.548 -12.169 1.00 93.94 77 ALA A O 1
ATOM 622 N N . ALA A 1 78 ? 14.009 14.509 -11.938 1.00 93.88 78 ALA A N 1
ATOM 623 C CA . ALA A 1 78 ? 13.493 15.789 -11.455 1.00 93.88 78 ALA A CA 1
ATOM 624 C 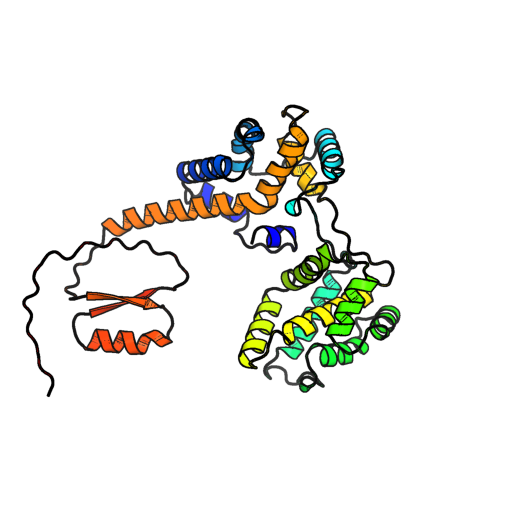C . ALA A 1 78 ? 12.640 16.499 -12.519 1.00 93.88 78 ALA A C 1
ATOM 626 O O . ALA A 1 78 ? 11.572 17.025 -12.201 1.00 93.88 78 ALA A O 1
ATOM 627 N N . ARG A 1 79 ? 13.069 16.464 -13.789 1.00 93.69 79 ARG A N 1
ATOM 628 C CA . ARG A 1 79 ? 12.284 16.987 -14.915 1.00 93.69 79 ARG A CA 1
ATOM 629 C C . ARG A 1 79 ? 10.978 16.213 -15.100 1.00 93.69 79 ARG A C 1
ATOM 631 O O . ARG A 1 79 ? 9.919 16.836 -15.162 1.00 93.69 79 ARG A O 1
ATOM 638 N N . THR A 1 80 ? 11.027 14.881 -15.115 1.00 93.50 80 THR A N 1
ATOM 639 C CA . THR A 1 80 ? 9.832 14.031 -15.230 1.00 93.50 80 THR A CA 1
ATOM 640 C C . THR A 1 80 ? 8.868 14.274 -14.063 1.00 93.50 80 THR A C 1
ATOM 642 O O . THR A 1 80 ? 7.661 14.387 -14.263 1.00 93.50 80 THR A O 1
ATOM 645 N N . ALA A 1 81 ? 9.391 14.422 -12.843 1.00 93.25 81 ALA A N 1
ATOM 646 C CA . ALA A 1 81 ? 8.619 14.679 -11.630 1.00 93.25 81 ALA A CA 1
ATOM 647 C C . ALA A 1 81 ? 7.935 16.058 -11.599 1.00 93.25 81 ALA A C 1
ATOM 649 O O . ALA A 1 81 ? 6.983 16.251 -10.844 1.00 93.25 81 ALA A O 1
ATOM 650 N N . ALA A 1 82 ? 8.399 17.018 -12.402 1.00 92.38 82 ALA A N 1
ATOM 651 C CA . ALA A 1 82 ? 7.795 18.344 -12.510 1.00 92.38 82 ALA A CA 1
ATOM 652 C C . ALA A 1 82 ? 6.572 18.382 -13.449 1.00 92.38 82 ALA A C 1
ATOM 654 O O . ALA A 1 82 ? 5.918 19.421 -13.569 1.00 92.38 82 ALA A O 1
ATOM 655 N N . ARG A 1 83 ? 6.245 17.268 -14.119 1.00 89.31 83 ARG A N 1
ATOM 656 C CA . ARG A 1 83 ? 5.071 17.172 -14.989 1.00 89.31 83 ARG A CA 1
ATOM 657 C C . ARG A 1 83 ? 3.769 17.365 -14.213 1.00 89.31 83 ARG A C 1
ATOM 659 O O . ARG A 1 83 ? 3.573 16.829 -13.126 1.00 89.31 83 ARG A O 1
ATOM 666 N N . VAL A 1 84 ? 2.836 18.093 -14.823 1.00 83.06 84 VAL A N 1
ATOM 667 C CA . VAL A 1 84 ? 1.509 18.372 -14.244 1.00 83.06 84 VAL A CA 1
ATOM 668 C C . VAL A 1 84 ? 0.617 17.121 -14.239 1.00 83.06 84 VAL A C 1
ATOM 670 O O . VAL A 1 84 ? -0.266 16.986 -13.393 1.00 83.06 84 VAL A O 1
ATOM 673 N N . ASP A 1 85 ? 0.858 16.196 -15.166 1.00 86.06 85 ASP A N 1
ATOM 674 C CA . ASP A 1 85 ? 0.045 15.016 -15.464 1.00 86.06 85 ASP A CA 1
ATOM 675 C C . ASP A 1 85 ? 0.666 13.700 -14.964 1.00 86.06 85 ASP A C 1
ATOM 677 O O . ASP A 1 85 ? 0.483 12.650 -15.579 1.00 86.06 85 ASP A O 1
ATOM 681 N N . LEU A 1 86 ? 1.394 13.732 -13.841 1.00 87.19 86 LEU A N 1
ATOM 682 C CA . LEU A 1 86 ? 2.015 12.525 -13.293 1.00 87.19 86 LEU A CA 1
ATOM 683 C C . LEU A 1 86 ? 0.984 11.412 -13.024 1.00 87.19 86 LEU A C 1
ATOM 685 O O . LEU A 1 86 ? -0.013 11.641 -12.324 1.00 87.19 86 LEU A O 1
ATOM 689 N N . PRO A 1 87 ? 1.233 10.184 -13.515 1.00 87.06 87 PRO A N 1
ATOM 690 C CA . PRO A 1 87 ? 0.359 9.056 -13.243 1.00 87.06 87 PRO A CA 1
ATOM 691 C C . PRO A 1 87 ? 0.413 8.678 -11.750 1.00 87.06 87 PRO A C 1
ATOM 693 O O . PRO A 1 87 ? 1.463 8.818 -11.118 1.00 87.06 87 PRO A O 1
ATOM 696 N N . PRO A 1 88 ? -0.680 8.155 -11.158 1.00 80.69 88 PRO A N 1
ATOM 697 C CA . PRO A 1 88 ? -0.713 7.763 -9.746 1.00 80.69 88 PRO A CA 1
ATOM 698 C C . PRO A 1 88 ? 0.368 6.759 -9.335 1.00 80.69 88 PRO A C 1
ATOM 700 O O . PRO A 1 88 ? 0.751 6.728 -8.171 1.00 80.69 88 PRO A O 1
ATOM 703 N N . GLU A 1 89 ? 0.842 5.930 -10.264 1.00 81.00 89 GLU A N 1
ATOM 704 C CA . GLU A 1 89 ? 1.930 4.971 -10.059 1.00 81.00 89 GLU A CA 1
ATOM 705 C C . GLU A 1 89 ? 3.271 5.655 -9.768 1.00 81.00 89 GLU A C 1
ATOM 707 O O . GLU A 1 89 ? 4.071 5.103 -9.021 1.00 81.00 89 GLU A O 1
ATOM 712 N N . ALA A 1 90 ? 3.487 6.864 -10.295 1.00 86.62 90 ALA A N 1
ATOM 713 C CA . ALA A 1 90 ? 4.681 7.672 -10.050 1.00 86.62 90 ALA A CA 1
ATOM 714 C C . ALA A 1 90 ? 4.577 8.525 -8.772 1.00 86.62 90 ALA A C 1
ATOM 716 O O . ALA A 1 90 ? 5.504 9.268 -8.443 1.00 86.62 90 ALA A O 1
ATOM 717 N N . LEU A 1 91 ? 3.448 8.453 -8.057 1.00 86.31 91 LEU A N 1
ATOM 718 C CA . LEU A 1 91 ? 3.217 9.201 -6.827 1.00 86.31 91 LEU A CA 1
ATOM 719 C C . LEU A 1 91 ? 3.387 8.308 -5.598 1.00 86.31 91 LEU A C 1
ATOM 721 O O . LEU A 1 91 ? 2.795 7.234 -5.480 1.00 86.31 91 LEU A O 1
ATOM 725 N N . ARG A 1 92 ? 4.119 8.823 -4.613 1.00 84.19 92 ARG A N 1
ATOM 726 C CA . ARG A 1 92 ? 4.181 8.291 -3.258 1.00 84.19 92 ARG A CA 1
ATOM 727 C C . ARG A 1 92 ? 3.136 8.981 -2.387 1.00 84.19 92 ARG A C 1
ATOM 729 O O . ARG A 1 92 ? 3.083 10.205 -2.277 1.00 84.19 92 ARG A O 1
ATOM 736 N N . PHE A 1 93 ? 2.325 8.175 -1.710 1.00 84.69 93 PHE A N 1
ATOM 737 C CA . PHE A 1 93 ? 1.288 8.644 -0.793 1.00 84.69 93 PHE A CA 1
ATOM 738 C C . PHE A 1 93 ? 1.789 8.484 0.645 1.00 84.69 93 PHE A C 1
ATOM 740 O O . PHE A 1 93 ? 1.610 7.438 1.272 1.00 84.69 93 PHE A O 1
ATOM 747 N N . ALA A 1 94 ? 2.482 9.505 1.149 1.00 85.00 94 ALA A N 1
ATOM 748 C CA . ALA A 1 94 ? 2.945 9.527 2.534 1.00 85.00 94 ALA A CA 1
ATOM 749 C C . ALA A 1 94 ? 1.855 10.043 3.470 1.00 85.00 94 ALA A C 1
ATOM 751 O O . ALA A 1 94 ? 1.079 10.929 3.114 1.00 85.00 94 ALA A O 1
ATOM 752 N N . LEU A 1 95 ? 1.812 9.479 4.675 1.00 89.75 95 LEU A N 1
ATOM 753 C CA . LEU A 1 95 ? 0.960 10.004 5.732 1.00 89.75 95 LEU A CA 1
ATOM 754 C C . LEU A 1 95 ? 1.653 11.184 6.420 1.00 89.75 95 LEU A C 1
ATOM 756 O O . LEU A 1 95 ? 2.883 11.217 6.456 1.00 89.75 95 LEU A O 1
ATOM 760 N N . PRO A 1 96 ? 0.888 12.108 7.023 1.00 92.06 96 PRO A N 1
ATOM 761 C CA . PRO A 1 96 ? 1.454 13.236 7.758 1.00 92.06 96 PRO A CA 1
ATOM 762 C C . PRO A 1 96 ? 2.443 12.827 8.856 1.00 92.06 96 PRO A C 1
ATOM 764 O O . PRO A 1 96 ? 3.385 13.559 9.132 1.00 92.06 96 PRO A O 1
ATOM 767 N N . SER A 1 97 ? 2.262 11.653 9.473 1.00 91.19 97 SER A N 1
ATOM 768 C CA . SER A 1 97 ? 3.161 11.154 10.517 1.00 91.19 97 SER A CA 1
ATOM 769 C C . SER A 1 97 ? 4.279 10.236 10.000 1.00 91.19 97 SER A C 1
ATOM 771 O O . SER A 1 97 ? 4.757 9.400 10.762 1.00 91.19 97 SER A O 1
ATOM 773 N N . ASP A 1 98 ? 4.723 10.345 8.737 1.00 88.00 98 ASP A N 1
ATOM 774 C CA . ASP A 1 98 ? 5.622 9.349 8.118 1.00 88.00 98 ASP A CA 1
ATOM 775 C C . ASP A 1 98 ? 6.895 9.030 8.926 1.00 88.00 98 ASP A C 1
ATOM 777 O O . ASP A 1 98 ? 7.328 7.878 8.951 1.00 88.00 98 ASP A O 1
ATOM 781 N N . GLU A 1 99 ? 7.447 10.004 9.650 1.00 88.50 99 GLU A N 1
ATOM 782 C CA . GLU A 1 99 ? 8.611 9.816 10.531 1.00 88.50 99 GLU A CA 1
ATOM 783 C C . GLU A 1 99 ? 8.264 9.092 11.847 1.00 88.50 99 GLU A C 1
ATOM 785 O O . GLU A 1 99 ? 9.028 8.274 12.356 1.00 88.50 99 GLU A O 1
ATOM 790 N N . SER A 1 100 ? 7.072 9.345 12.391 1.00 91.50 100 SER A N 1
ATOM 791 C CA . SER A 1 100 ? 6.537 8.709 13.611 1.00 91.50 100 SER A CA 1
ATOM 792 C C . SER A 1 100 ? 5.630 7.509 13.326 1.00 91.50 100 SER A C 1
ATOM 794 O O . SER A 1 100 ? 4.992 6.945 14.214 1.00 91.50 100 SER A O 1
ATOM 796 N N . ARG A 1 101 ? 5.610 7.081 12.073 1.00 89.25 101 ARG A N 1
ATOM 797 C CA . ARG A 1 101 ? 4.816 6.004 11.499 1.00 89.25 101 ARG A CA 1
ATOM 798 C C . ARG A 1 101 ? 4.828 4.712 12.316 1.00 89.25 101 ARG A C 1
ATOM 800 O O . ARG A 1 101 ? 3.788 4.087 12.529 1.00 89.25 101 ARG A O 1
ATOM 807 N N . TRP A 1 102 ? 6.006 4.314 12.791 1.00 91.25 102 TRP A N 1
ATOM 808 C CA . TRP A 1 102 ? 6.179 3.100 13.589 1.00 91.25 102 TRP A CA 1
ATOM 809 C C . TRP A 1 102 ? 5.417 3.170 14.923 1.00 91.25 102 TRP A C 1
ATOM 811 O O . TRP A 1 102 ? 4.938 2.144 15.403 1.00 91.25 102 TRP A O 1
ATOM 821 N N . ARG A 1 103 ? 5.247 4.371 15.497 1.00 95.94 103 ARG A N 1
ATOM 822 C CA . ARG A 1 103 ? 4.492 4.599 16.740 1.00 95.94 103 ARG A CA 1
ATOM 823 C C . ARG A 1 103 ? 2.996 4.430 16.507 1.00 95.94 103 ARG A C 1
ATOM 825 O O . ARG A 1 103 ? 2.339 3.759 17.305 1.00 95.94 103 ARG A O 1
ATOM 832 N N . VAL A 1 104 ? 2.472 4.966 15.396 1.00 95.62 104 VAL A N 1
ATOM 833 C CA . VAL A 1 104 ? 1.069 4.762 14.990 1.00 95.62 104 VAL A CA 1
ATOM 834 C C . VAL A 1 104 ? 0.785 3.273 14.839 1.00 95.62 104 VAL A C 1
ATOM 836 O O . VAL A 1 104 ? -0.172 2.769 15.426 1.00 95.62 104 VAL A O 1
ATOM 839 N N . ASP A 1 105 ? 1.627 2.553 14.095 1.00 94.94 105 ASP A N 1
ATOM 840 C CA . ASP A 1 105 ? 1.440 1.121 13.853 1.00 94.94 105 ASP A CA 1
ATOM 841 C C . ASP A 1 105 ? 1.552 0.301 15.147 1.00 94.94 105 ASP A C 1
ATOM 843 O O . ASP A 1 105 ? 0.718 -0.573 15.390 1.00 94.94 105 ASP A O 1
ATOM 847 N N . ALA A 1 106 ? 2.528 0.602 16.011 1.00 95.81 106 ALA A N 1
ATOM 848 C CA . ALA A 1 106 ? 2.731 -0.106 17.274 1.00 95.81 106 ALA A CA 1
ATOM 849 C C . ALA A 1 106 ? 1.551 0.068 18.243 1.00 95.81 106 ALA A C 1
ATOM 851 O O . ALA A 1 106 ? 1.060 -0.916 18.805 1.00 95.81 106 ALA A O 1
ATOM 852 N N . LEU A 1 107 ? 1.061 1.299 18.420 1.00 97.44 107 LEU A N 1
ATOM 853 C CA . LEU A 1 107 ? -0.096 1.571 19.275 1.00 97.44 107 LEU A CA 1
ATOM 854 C C . LEU A 1 107 ? -1.375 0.991 18.689 1.00 97.44 107 LEU A C 1
ATOM 856 O O . LEU A 1 107 ? -2.122 0.317 19.397 1.00 97.44 107 LEU A O 1
ATOM 860 N N . THR A 1 108 ? -1.593 1.167 17.386 1.00 97.31 108 THR A N 1
ATOM 861 C CA . THR A 1 108 ? -2.746 0.565 16.714 1.00 97.31 108 THR A CA 1
ATOM 862 C C . THR A 1 108 ? -2.737 -0.955 16.911 1.00 97.31 108 THR A C 1
ATOM 864 O O . THR A 1 108 ? -3.735 -1.522 17.349 1.00 97.31 108 THR A O 1
ATOM 867 N N . ALA A 1 109 ? -1.600 -1.626 16.690 1.00 96.50 109 ALA A N 1
ATOM 868 C CA . ALA A 1 109 ? -1.465 -3.068 16.905 1.00 96.50 109 ALA A CA 1
ATOM 869 C C . ALA A 1 109 ? -1.772 -3.481 18.349 1.00 96.50 109 ALA A C 1
ATOM 871 O O . ALA A 1 109 ? -2.470 -4.474 18.562 1.00 96.50 109 ALA A O 1
ATOM 872 N N . ARG A 1 110 ? -1.266 -2.734 19.338 1.00 95.56 110 ARG A N 1
ATOM 873 C CA . ARG A 1 110 ? -1.486 -3.002 20.768 1.00 95.56 110 ARG A CA 1
ATOM 874 C C . ARG A 1 110 ? -2.977 -3.039 21.098 1.00 95.56 110 ARG A C 1
ATOM 876 O O . ARG A 1 110 ? -3.459 -4.030 21.648 1.00 95.56 110 ARG A O 1
ATOM 883 N N . TYR A 1 111 ? -3.711 -1.997 20.720 1.00 96.00 111 TYR A N 1
ATOM 884 C CA . TYR A 1 111 ? -5.134 -1.887 21.043 1.00 96.00 111 TYR A CA 1
ATOM 885 C C . TYR A 1 111 ? -6.013 -2.801 20.199 1.00 96.00 111 TYR A C 1
ATOM 887 O O . TYR A 1 111 ? -7.002 -3.330 20.703 1.00 96.00 111 TYR A O 1
ATOM 895 N N . LEU A 1 112 ? -5.618 -3.083 18.957 1.00 96.19 112 LEU A N 1
ATOM 896 C CA . LEU A 1 112 ? -6.295 -4.090 18.149 1.00 96.19 112 LEU A CA 1
ATOM 897 C C . LEU A 1 112 ? -6.144 -5.490 18.730 1.00 96.19 112 LEU A C 1
ATOM 899 O O . LEU A 1 112 ? -7.132 -6.212 18.775 1.00 96.19 112 LEU A O 1
ATOM 903 N N . ARG A 1 113 ? -4.961 -5.878 19.222 1.00 94.31 113 ARG A N 1
ATOM 904 C CA . ARG A 1 113 ? -4.785 -7.170 19.912 1.00 94.31 113 ARG A CA 1
ATOM 905 C C . ARG A 1 113 ? -5.694 -7.270 21.132 1.00 94.31 113 ARG A C 1
ATOM 907 O O . ARG A 1 113 ? -6.381 -8.273 21.290 1.00 94.31 113 ARG A O 1
ATOM 914 N N . LEU A 1 114 ? -5.753 -6.211 21.938 1.00 93.75 114 LEU A N 1
ATOM 915 C CA . LEU A 1 114 ? -6.607 -6.164 23.123 1.00 93.75 114 LEU A CA 1
ATOM 916 C C . LEU A 1 114 ? -8.104 -6.226 22.768 1.00 93.75 114 LEU A C 1
ATOM 918 O O . LEU A 1 114 ? -8.874 -6.873 23.471 1.00 93.75 114 LEU A O 1
ATOM 922 N N . TYR A 1 115 ? -8.534 -5.597 21.673 1.00 94.19 115 TYR A N 1
ATOM 923 C CA . TYR A 1 115 ? -9.926 -5.649 21.216 1.00 94.19 115 TYR A CA 1
ATOM 924 C C . TYR A 1 115 ? -10.292 -7.005 20.588 1.00 94.19 115 TYR A C 1
ATOM 926 O O . TYR A 1 115 ? -11.383 -7.538 20.822 1.00 94.19 115 TYR A O 1
ATOM 934 N N . LEU A 1 116 ? -9.381 -7.564 19.785 1.00 92.25 116 LEU A N 1
ATOM 935 C CA . LEU A 1 116 ? -9.544 -8.824 19.055 1.00 92.25 116 LEU A CA 1
ATOM 936 C C . LEU A 1 116 ? -9.442 -10.070 19.937 1.00 92.25 116 LEU A C 1
ATOM 938 O O . LEU A 1 116 ? -9.920 -11.134 19.533 1.00 92.25 116 LEU A O 1
ATOM 942 N N . ASP A 1 117 ? -8.884 -9.936 21.136 1.00 90.25 117 ASP A N 1
ATOM 943 C CA . ASP A 1 117 ? -8.786 -11.020 22.102 1.00 90.25 117 ASP A CA 1
ATOM 944 C C . ASP A 1 117 ? -10.161 -11.648 22.415 1.00 90.25 117 ASP A C 1
ATOM 946 O O . ASP A 1 117 ? -11.141 -10.952 22.703 1.00 90.25 117 ASP A O 1
ATOM 950 N N . ARG A 1 118 ? -10.232 -12.981 22.353 1.00 80.31 118 ARG A N 1
ATOM 951 C CA . ARG A 1 118 ? -11.430 -13.790 22.644 1.00 80.31 118 ARG A CA 1
ATOM 952 C C . ARG A 1 118 ? -11.343 -14.440 24.032 1.00 80.31 118 ARG A C 1
ATOM 954 O O . ARG A 1 118 ? -11.735 -15.589 24.189 1.00 80.31 118 ARG A O 1
ATOM 961 N N . GLY A 1 119 ? -10.814 -13.717 25.020 1.00 79.38 119 GLY A N 1
ATOM 962 C CA . GLY A 1 119 ? -10.694 -14.213 26.392 1.00 79.38 119 GLY A CA 1
ATOM 963 C C . GLY A 1 119 ? -9.469 -15.096 26.620 1.00 79.38 119 GLY A C 1
ATOM 964 O O . GLY A 1 119 ? -9.485 -15.917 27.530 1.00 79.38 119 GLY A O 1
ATOM 965 N N . GLN A 1 120 ? -8.418 -14.955 25.802 1.00 79.38 120 GLN A N 1
ATOM 966 C CA . GLN A 1 120 ? -7.122 -15.566 26.110 1.00 79.38 120 GLN A CA 1
ATOM 967 C C . GLN A 1 120 ? -6.384 -14.759 27.180 1.00 79.38 120 GLN A C 1
ATOM 969 O O . GLN A 1 120 ? -5.648 -15.322 27.988 1.00 79.38 120 GLN A O 1
ATOM 974 N N . ALA A 1 121 ? -6.572 -13.437 27.194 1.00 82.31 121 ALA A N 1
ATOM 975 C CA . ALA A 1 121 ? -6.038 -12.590 28.245 1.00 82.31 121 ALA A CA 1
ATOM 976 C C . ALA A 1 121 ? -6.891 -12.702 29.516 1.00 82.31 121 ALA A C 1
ATOM 978 O O . ALA A 1 121 ? -8.119 -12.665 29.460 1.00 82.31 121 ALA A O 1
ATOM 979 N N . ALA A 1 122 ? -6.229 -12.743 30.676 1.00 83.19 122 ALA A N 1
ATOM 980 C CA . ALA A 1 122 ? -6.905 -12.717 31.976 1.00 83.19 122 ALA A CA 1
ATOM 981 C C . ALA A 1 122 ? -7.725 -11.430 32.196 1.00 83.19 122 ALA A C 1
ATOM 983 O O . ALA A 1 122 ? -8.685 -11.426 32.961 1.00 83.19 122 ALA A O 1
ATOM 984 N N . TRP A 1 123 ? -7.354 -10.344 31.511 1.00 83.06 123 TRP A N 1
ATOM 985 C CA . TRP A 1 123 ? -8.005 -9.043 31.612 1.00 83.06 123 TRP A CA 1
ATOM 986 C C . TRP A 1 123 ? -8.615 -8.659 30.260 1.00 83.06 123 TRP A C 1
ATOM 988 O O . TRP A 1 123 ? -7.866 -8.406 29.309 1.00 83.06 123 TRP A O 1
ATOM 998 N N . PRO A 1 124 ? -9.955 -8.598 30.144 1.00 89.19 124 PRO A N 1
ATOM 999 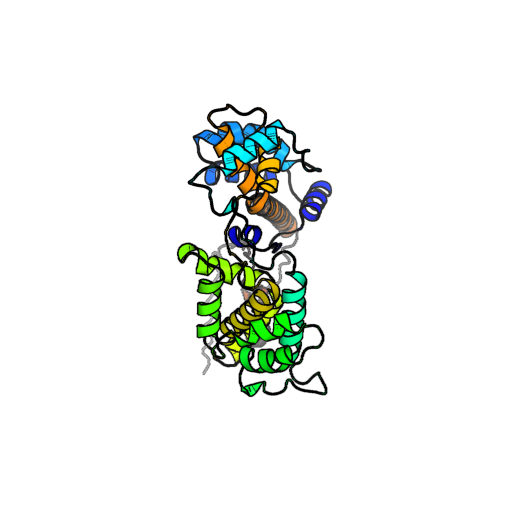C CA . PRO A 1 124 ? -10.599 -8.150 28.920 1.00 89.19 124 PRO A CA 1
ATOM 1000 C C . PRO A 1 124 ? -10.404 -6.644 28.727 1.00 89.19 124 PRO A C 1
ATOM 1002 O O . PRO A 1 124 ? -10.165 -5.897 29.676 1.00 89.19 124 PRO A O 1
ATOM 1005 N N . MET A 1 125 ? -10.567 -6.177 27.489 1.00 93.25 125 MET A N 1
ATOM 1006 C CA . MET A 1 125 ? -10.541 -4.744 27.193 1.00 93.25 125 MET A CA 1
ATOM 1007 C C . MET A 1 125 ? -11.683 -4.010 27.922 1.00 93.25 125 MET A C 1
ATOM 1009 O O . MET A 1 125 ? -12.852 -4.298 27.637 1.00 93.25 125 MET A O 1
ATOM 1013 N N . PRO A 1 126 ? -11.393 -3.029 28.796 1.00 92.94 126 PRO A N 1
ATOM 1014 C CA . PRO A 1 126 ? -12.434 -2.207 29.403 1.00 92.94 126 PRO A CA 1
ATOM 1015 C C . PRO A 1 126 ? -13.238 -1.460 28.336 1.00 92.94 126 PRO A C 1
ATOM 1017 O O . PRO A 1 126 ? -12.676 -0.952 27.368 1.00 92.94 126 PRO A O 1
ATOM 1020 N N . GLY A 1 127 ? -14.561 -1.405 28.499 1.00 91.50 127 GLY A N 1
ATOM 1021 C CA . GLY A 1 127 ? -15.439 -0.677 27.579 1.00 91.50 127 GLY A CA 1
ATOM 1022 C C . GLY A 1 127 ? -15.587 -1.298 26.185 1.00 91.50 127 GLY A C 1
ATOM 1023 O O . GLY A 1 127 ? -16.179 -0.659 25.324 1.00 91.50 127 GLY A O 1
ATOM 1024 N N . ARG A 1 128 ? -15.121 -2.536 25.938 1.00 91.31 128 ARG A N 1
ATOM 1025 C CA . ARG A 1 128 ? -15.173 -3.197 24.612 1.00 91.31 128 ARG A CA 1
ATOM 1026 C C . ARG A 1 128 ? -16.546 -3.126 23.928 1.00 91.31 128 ARG A C 1
ATOM 1028 O O . ARG A 1 128 ? -16.609 -2.965 22.712 1.00 91.31 128 ARG A O 1
ATOM 1035 N N . GLY A 1 129 ? -17.629 -3.231 24.702 1.00 90.00 129 GLY A N 1
ATOM 1036 C CA . GLY A 1 129 ? -19.008 -3.159 24.200 1.00 90.00 129 GLY A CA 1
ATOM 1037 C C . GLY A 1 129 ? -19.389 -1.808 23.577 1.00 90.00 129 GLY A C 1
ATOM 1038 O O . GLY A 1 129 ? -20.324 -1.752 22.788 1.00 90.00 129 GLY A O 1
ATOM 1039 N N . GLN A 1 130 ? -18.644 -0.738 23.871 1.00 91.94 130 GLN A N 1
ATOM 1040 C CA . GLN A 1 130 ? -18.859 0.592 23.291 1.00 91.94 130 GLN A CA 1
ATOM 1041 C C . GLN A 1 130 ? -18.316 0.700 21.855 1.00 91.94 130 GLN A C 1
ATOM 1043 O O . GLN A 1 130 ? -18.694 1.607 21.124 1.00 91.94 130 GLN A O 1
ATOM 1048 N N . GLY A 1 131 ? -17.480 -0.244 21.412 1.00 93.00 131 GLY A N 1
ATOM 1049 C CA . GLY A 1 131 ? -16.813 -0.212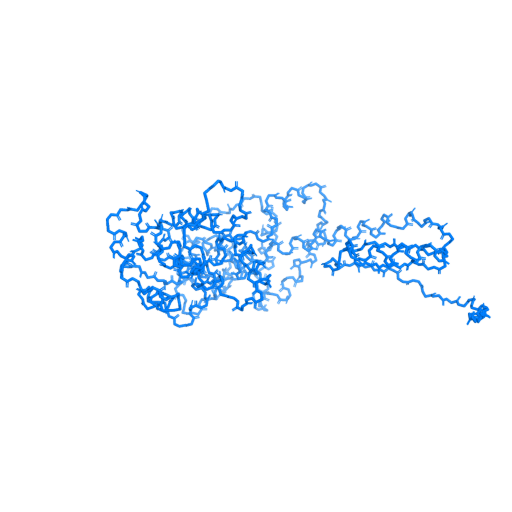 20.107 1.00 93.00 131 GLY A CA 1
ATOM 1050 C C . GLY A 1 131 ? -15.296 -0.124 20.228 1.00 93.00 131 GLY A C 1
ATOM 1051 O O . GLY A 1 131 ? -14.757 0.236 21.274 1.00 93.00 131 GLY A O 1
ATOM 1052 N N . LEU A 1 132 ? -14.598 -0.472 19.149 1.00 95.88 132 LEU A N 1
ATOM 1053 C CA . LEU A 1 132 ? -13.143 -0.416 19.050 1.00 95.88 132 LEU A CA 1
ATOM 1054 C C . LEU A 1 132 ? -12.634 1.008 19.275 1.00 95.88 132 LEU A C 1
ATOM 1056 O O . LEU A 1 132 ? -11.726 1.195 20.081 1.00 95.88 132 LEU A O 1
ATOM 1060 N N . PHE A 1 133 ? -13.201 1.996 18.578 1.00 97.44 133 PHE A N 1
ATOM 1061 C CA . PHE A 1 133 ? -12.696 3.371 18.629 1.00 97.44 133 PHE A CA 1
ATOM 1062 C C . PHE A 1 133 ? -12.813 3.966 20.035 1.00 97.44 133 PHE A C 1
ATOM 1064 O O . PHE A 1 133 ? -11.804 4.372 20.613 1.00 97.44 133 PHE A O 1
ATOM 1071 N N . SER A 1 134 ? -14.015 3.941 20.618 1.00 96.50 134 SER A N 1
ATOM 1072 C CA . SER A 1 134 ? -14.284 4.495 21.950 1.00 96.50 134 SER A CA 1
ATOM 1073 C C . SER A 1 134 ? -13.474 3.788 23.038 1.00 96.50 134 SER A C 1
ATOM 1075 O O . SER A 1 134 ? -12.810 4.446 23.842 1.00 96.50 134 SER A O 1
ATOM 1077 N N . ALA A 1 135 ? -13.442 2.449 23.027 1.00 96.44 135 ALA A N 1
ATOM 1078 C CA . ALA A 1 135 ? -12.681 1.684 24.011 1.00 96.44 135 ALA A CA 1
ATOM 1079 C C . ALA A 1 135 ? -11.168 1.932 23.882 1.00 96.44 135 ALA A C 1
ATOM 1081 O O . ALA A 1 135 ? -10.481 2.130 24.885 1.00 96.44 135 ALA A O 1
ATOM 1082 N N . ALA A 1 136 ? -10.629 1.946 22.656 1.00 97.06 136 ALA A N 1
ATOM 1083 C CA . ALA A 1 136 ? -9.204 2.175 22.430 1.00 97.06 136 ALA A CA 1
ATOM 1084 C C . ALA A 1 136 ? -8.803 3.602 22.811 1.00 97.06 136 ALA A C 1
ATOM 1086 O O . ALA A 1 136 ? -7.805 3.780 23.507 1.00 97.06 136 ALA A O 1
ATOM 1087 N N . ARG A 1 137 ? -9.598 4.610 22.433 1.00 96.69 137 ARG A N 1
ATOM 1088 C CA . ARG A 1 137 ? -9.366 6.013 22.797 1.00 96.69 137 ARG A CA 1
ATOM 1089 C C . ARG A 1 137 ? -9.314 6.202 24.313 1.00 96.69 137 ARG A C 1
ATOM 1091 O O . ARG A 1 137 ? -8.376 6.822 24.810 1.00 96.69 137 ARG A O 1
ATOM 1098 N N . ALA A 1 138 ? -10.267 5.637 25.056 1.00 95.75 138 ALA A N 1
ATOM 1099 C CA . ALA A 1 138 ? -10.319 5.765 26.515 1.00 95.75 138 ALA A CA 1
ATOM 1100 C C . ALA A 1 138 ? -9.063 5.212 27.213 1.00 95.75 138 ALA A C 1
ATOM 1102 O O . ALA A 1 138 ? -8.624 5.746 28.238 1.00 95.75 138 ALA A O 1
ATOM 1103 N N . LEU A 1 139 ? -8.477 4.146 26.663 1.00 96.00 139 LEU A N 1
ATOM 1104 C CA . LEU A 1 139 ? -7.230 3.578 27.166 1.00 96.00 139 LEU A CA 1
ATOM 1105 C C . LEU A 1 139 ? -6.005 4.365 26.688 1.00 96.00 139 LEU A C 1
ATOM 1107 O O . LEU A 1 139 ? -5.100 4.598 27.485 1.00 96.00 139 LEU A O 1
ATOM 1111 N N . LEU A 1 140 ? -5.988 4.810 25.427 1.00 96.00 140 LEU A N 1
ATOM 1112 C CA . LEU A 1 140 ? -4.909 5.619 24.856 1.00 96.00 140 LEU A CA 1
ATOM 1113 C C . LEU A 1 140 ? -4.678 6.904 25.651 1.00 96.00 140 LEU A C 1
ATOM 1115 O O . LEU A 1 140 ? -3.537 7.238 25.947 1.00 96.00 140 LEU A O 1
ATOM 1119 N N . MET A 1 141 ? -5.741 7.575 26.104 1.00 94.69 141 MET A N 1
ATOM 1120 C CA . MET A 1 141 ? -5.633 8.777 26.947 1.00 94.69 141 MET A CA 1
ATOM 1121 C C . MET A 1 141 ? -4.851 8.557 28.257 1.00 94.69 141 MET A C 1
ATOM 1123 O O . MET A 1 141 ? -4.401 9.515 28.886 1.00 94.69 141 MET A O 1
ATOM 1127 N N . ARG A 1 142 ? -4.670 7.298 28.671 1.00 94.56 142 ARG A N 1
ATOM 1128 C CA . ARG A 1 142 ? -3.923 6.890 29.867 1.00 94.56 142 ARG A CA 1
ATOM 1129 C C . ARG A 1 142 ? -2.638 6.125 29.528 1.00 94.56 142 ARG A C 1
ATOM 1131 O O . ARG A 1 142 ? -1.931 5.719 30.446 1.00 94.56 142 ARG A O 1
ATOM 1138 N N . ASP A 1 143 ? -2.318 5.933 28.247 1.00 95.12 143 ASP A N 1
ATOM 1139 C CA . ASP A 1 143 ? -1.161 5.147 27.817 1.00 95.12 143 ASP A CA 1
ATOM 1140 C C . ASP A 1 143 ? 0.151 5.884 28.151 1.00 95.12 143 ASP A C 1
ATOM 1142 O O . ASP A 1 143 ? 0.339 7.033 27.732 1.00 95.12 143 ASP A O 1
ATOM 1146 N N . PRO A 1 144 ? 1.080 5.261 28.898 1.00 95.31 144 PRO A N 1
ATOM 1147 C CA . PRO A 1 144 ? 2.328 5.902 29.311 1.00 95.31 144 PRO A CA 1
ATOM 1148 C C . PRO A 1 144 ? 3.280 6.209 28.146 1.00 95.31 144 PRO A C 1
ATOM 1150 O O . PRO A 1 144 ? 4.181 7.022 28.308 1.00 95.31 144 PRO A O 1
ATOM 1153 N N . SER A 1 145 ? 3.088 5.596 26.974 1.00 94.38 145 SER A N 1
ATOM 1154 C CA . SER A 1 145 ? 3.890 5.882 25.775 1.00 94.38 145 SER A CA 1
ATOM 1155 C C . SER A 1 145 ? 3.455 7.139 25.012 1.00 94.38 145 SER A C 1
ATOM 1157 O O . SER A 1 145 ? 4.092 7.493 24.017 1.00 94.38 145 SER A O 1
ATOM 1159 N N . LEU A 1 146 ? 2.400 7.816 25.486 1.00 95.44 146 LEU A N 1
ATOM 1160 C CA . LEU A 1 146 ? 1.945 9.103 24.970 1.00 95.44 146 LEU A CA 1
ATOM 1161 C C . LEU A 1 146 ? 2.272 10.243 25.935 1.00 95.44 146 LEU A C 1
ATOM 1163 O O . LEU A 1 146 ? 1.889 10.215 27.109 1.00 95.44 146 LEU A O 1
ATOM 1167 N N . GLY A 1 147 ? 2.921 11.277 25.408 1.00 95.88 147 GLY A N 1
ATOM 1168 C CA . GLY A 1 147 ? 3.232 12.511 26.117 1.00 95.88 147 GLY A CA 1
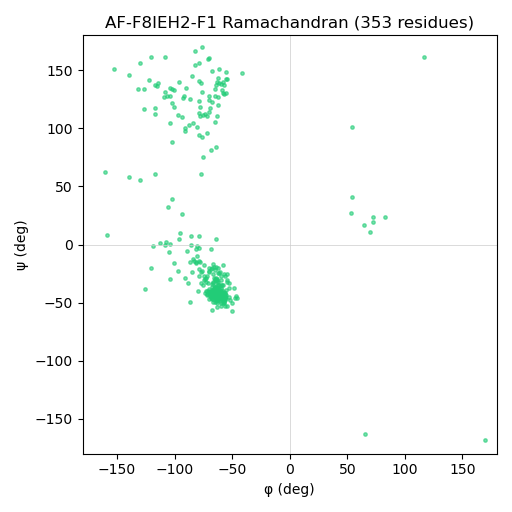ATOM 1169 C C . GLY A 1 147 ? 2.024 13.439 26.281 1.00 95.88 147 GLY A C 1
ATOM 1170 O O . GLY A 1 147 ? 0.974 13.275 25.660 1.00 95.88 147 GLY A O 1
ATOM 1171 N N . LYS A 1 148 ? 2.186 14.483 27.106 1.00 95.81 148 LYS A N 1
ATOM 1172 C CA . LYS A 1 148 ? 1.118 15.458 27.406 1.00 95.81 148 LYS A CA 1
ATOM 1173 C C . LYS A 1 148 ? 0.587 16.172 26.156 1.00 95.81 148 LYS A C 1
ATOM 1175 O O . LYS A 1 148 ? -0.615 16.388 26.046 1.00 95.81 148 LYS A O 1
ATOM 1180 N N . VAL A 1 149 ? 1.470 16.527 25.219 1.00 96.00 149 VAL A N 1
ATOM 1181 C CA . VAL A 1 149 ? 1.093 17.209 23.966 1.00 96.00 149 VAL A CA 1
ATOM 1182 C C . VAL A 1 149 ? 0.268 16.291 23.063 1.00 96.00 149 VAL A C 1
ATOM 1184 O O . VAL A 1 149 ? -0.762 16.711 22.547 1.00 96.00 149 VAL A O 1
ATOM 1187 N N . GLU A 1 150 ? 0.683 15.032 22.921 1.00 96.44 150 GLU A N 1
ATOM 1188 C CA . GLU A 1 150 ? -0.005 14.029 22.099 1.00 96.44 150 GLU A CA 1
ATOM 1189 C C . GLU A 1 150 ? -1.417 13.765 22.638 1.00 96.44 150 GLU A C 1
ATOM 1191 O O . GLU A 1 150 ? -2.382 13.783 21.878 1.00 96.44 150 GLU A O 1
ATOM 1196 N N . ARG A 1 151 ? -1.563 13.632 23.963 1.00 96.38 151 ARG A N 1
ATOM 1197 C CA . ARG A 1 151 ? -2.875 13.482 24.613 1.00 96.38 151 ARG A CA 1
ATOM 1198 C C . ARG A 1 151 ? -3.764 14.711 24.431 1.00 96.38 151 ARG A C 1
ATOM 1200 O O . ARG A 1 151 ? -4.929 14.558 24.091 1.00 96.38 151 ARG A O 1
ATOM 1207 N N . ARG A 1 152 ? -3.216 15.921 24.583 1.00 96.44 152 ARG A N 1
ATOM 1208 C CA . ARG A 1 152 ? -3.972 17.163 24.352 1.00 96.44 152 ARG A CA 1
ATOM 1209 C C . ARG A 1 152 ? -4.496 17.242 22.917 1.00 96.44 152 ARG A C 1
ATOM 1211 O O . ARG A 1 152 ? -5.646 17.595 22.711 1.00 96.44 152 ARG A O 1
ATOM 1218 N N . ARG A 1 153 ? -3.683 16.858 21.928 1.00 95.75 153 ARG A N 1
ATOM 1219 C CA . ARG A 1 153 ? -4.119 16.792 20.523 1.00 95.75 153 ARG A CA 1
ATOM 1220 C C . ARG A 1 153 ? -5.243 15.778 20.329 1.00 95.75 153 ARG A C 1
ATOM 1222 O O . ARG A 1 153 ? -6.188 16.047 19.600 1.00 95.75 153 ARG A O 1
ATOM 1229 N N . MET A 1 154 ? -5.172 14.625 20.992 1.00 95.50 154 MET A N 1
ATOM 1230 C CA . MET A 1 154 ? -6.233 13.614 20.937 1.00 95.50 154 MET A CA 1
ATOM 1231 C C . MET A 1 154 ? -7.567 14.089 21.528 1.00 95.50 154 MET 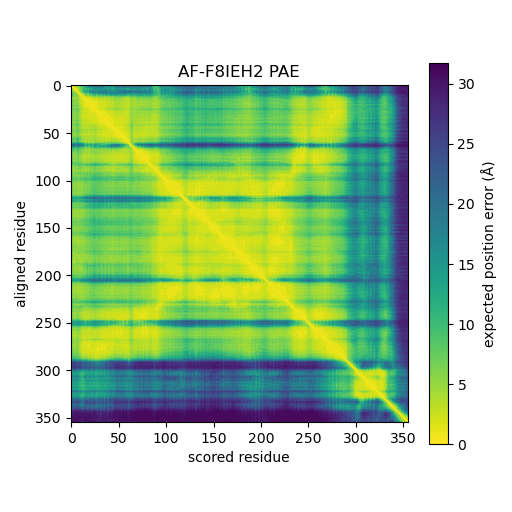A C 1
ATOM 1233 O O . MET A 1 154 ? -8.618 13.618 21.095 1.00 95.50 154 MET A O 1
ATOM 1237 N N . GLU A 1 155 ? -7.547 15.006 22.498 1.00 95.38 155 GLU A N 1
ATOM 1238 C CA . GLU A 1 155 ? -8.761 15.615 23.063 1.00 95.38 155 GLU A CA 1
ATOM 1239 C C . GLU A 1 155 ? -9.498 16.494 22.047 1.00 95.38 155 GLU A C 1
ATOM 1241 O O . GLU A 1 155 ? -10.714 16.628 22.140 1.00 95.38 155 GLU A O 1
ATOM 1246 N N . GLU A 1 156 ? -8.800 17.029 21.042 1.00 95.19 156 GLU A N 1
ATOM 1247 C CA . GLU A 1 156 ? -9.406 17.846 19.985 1.00 95.19 156 GLU A CA 1
ATOM 1248 C C . GLU A 1 156 ? -10.288 17.032 19.026 1.00 95.19 156 GLU A C 1
ATOM 1250 O O . GLU A 1 156 ? -11.131 17.609 18.337 1.00 95.19 156 GLU A O 1
ATOM 1255 N N . LEU A 1 157 ? -10.105 15.706 18.953 1.00 94.88 157 LEU A N 1
ATOM 1256 C CA . LEU A 1 157 ? -10.880 14.876 18.034 1.00 94.88 157 LEU A CA 1
ATOM 1257 C C . LEU A 1 157 ? -12.290 14.585 18.566 1.00 94.88 157 LEU A C 1
ATOM 1259 O O . LEU A 1 157 ? -12.446 14.222 19.740 1.00 94.88 157 LEU A O 1
ATOM 1263 N N . PRO A 1 158 ? -13.310 14.595 17.688 1.00 96.25 158 PRO A N 1
ATOM 1264 C CA . PRO A 1 158 ? -14.646 14.104 18.014 1.00 96.25 158 PRO A CA 1
ATOM 1265 C C . PRO A 1 158 ? -14.651 12.658 18.529 1.00 96.25 158 PRO A C 1
ATOM 1267 O O . PRO A 1 158 ? -13.806 11.843 18.154 1.00 96.25 158 PRO A O 1
ATOM 1270 N N . GLU A 1 159 ? -15.597 12.334 19.414 1.00 94.19 159 GLU A N 1
ATOM 1271 C CA . GLU A 1 159 ? -15.781 10.973 19.954 1.00 94.19 159 GLU A CA 1
ATOM 1272 C C . GLU A 1 159 ? -16.472 10.016 18.979 1.00 94.19 159 GLU A C 1
ATOM 1274 O O . GLU A 1 159 ? -16.276 8.804 19.072 1.00 94.19 159 GLU A O 1
ATOM 1279 N N . ASP A 1 160 ? -17.232 10.555 18.027 1.00 96.31 160 ASP A N 1
ATOM 1280 C CA . ASP A 1 160 ? -17.843 9.780 16.954 1.00 96.31 160 ASP A CA 1
ATOM 1281 C C . ASP A 1 160 ? -16.797 9.405 15.878 1.00 96.31 160 ASP A C 1
ATOM 1283 O O . ASP A 1 160 ? -16.053 10.281 15.421 1.00 96.31 160 ASP A O 1
ATOM 1287 N N . PRO A 1 161 ? -16.718 8.128 15.450 1.00 96.62 161 PRO A N 1
ATOM 1288 C CA . PRO A 1 161 ? -15.752 7.690 14.447 1.00 96.62 161 PRO A CA 1
ATOM 1289 C C . PRO A 1 161 ? -15.870 8.422 13.108 1.00 96.62 161 PRO A C 1
ATOM 1291 O O . PRO A 1 161 ? -14.845 8.797 12.545 1.00 96.62 161 PRO A O 1
ATOM 1294 N N . ASP A 1 162 ? -17.080 8.635 12.588 1.00 96.56 162 ASP A N 1
ATOM 1295 C CA . ASP A 1 162 ? -17.271 9.250 11.271 1.00 96.56 162 ASP A CA 1
ATOM 1296 C C . ASP A 1 162 ? -16.887 10.743 11.320 1.00 96.56 162 ASP A C 1
ATOM 1298 O O . ASP A 1 162 ? -16.191 11.243 10.430 1.00 96.56 162 ASP A O 1
ATOM 1302 N N . ALA A 1 163 ? -17.213 11.431 12.418 1.00 98.00 163 ALA A N 1
ATOM 1303 C CA . ALA A 1 163 ? -16.749 12.792 12.680 1.00 98.00 163 ALA A CA 1
ATOM 1304 C C . ALA A 1 163 ? -15.219 12.880 12.852 1.00 98.00 163 ALA A C 1
ATOM 1306 O O . ALA A 1 163 ? -14.600 13.829 12.371 1.00 98.00 163 ALA A O 1
ATOM 1307 N N . ALA A 1 164 ? -14.583 11.890 13.486 1.00 97.69 164 ALA A N 1
ATOM 1308 C CA . ALA A 1 164 ? -13.125 11.823 13.606 1.00 97.69 164 ALA A CA 1
ATOM 1309 C C . ALA A 1 164 ? -12.433 11.624 12.243 1.00 97.69 164 ALA A C 1
ATOM 1311 O O . ALA A 1 164 ? -11.381 12.212 11.987 1.00 97.69 164 ALA A O 1
ATOM 1312 N N . LEU A 1 165 ? -13.028 10.836 11.341 1.00 98.06 165 LEU A N 1
ATOM 1313 C CA . LEU A 1 165 ? -12.535 10.684 9.969 1.00 98.06 165 LEU A CA 1
ATOM 1314 C C . LEU A 1 165 ? -12.647 11.991 9.181 1.00 98.06 165 LEU A C 1
ATOM 1316 O O . LEU A 1 165 ? -11.685 12.382 8.519 1.00 98.06 165 LEU A O 1
ATOM 1320 N N . ALA A 1 166 ? -13.789 12.678 9.282 1.00 97.81 166 ALA A N 1
ATOM 1321 C CA . ALA A 1 166 ? -13.987 13.985 8.661 1.00 97.81 166 ALA A CA 1
ATOM 1322 C C . ALA A 1 166 ? -12.983 15.020 9.193 1.00 97.81 166 ALA A C 1
ATOM 1324 O O . ALA A 1 166 ? -12.360 15.728 8.403 1.00 97.81 166 ALA A O 1
ATOM 1325 N N . PHE A 1 167 ? -12.752 15.037 10.511 1.00 97.44 167 PHE A N 1
ATOM 1326 C CA . PHE A 1 167 ? -11.726 15.865 11.146 1.00 97.44 167 PHE A CA 1
ATOM 1327 C C . PHE A 1 167 ? -10.336 15.596 10.559 1.00 97.44 167 PHE A C 1
ATOM 1329 O O . PHE A 1 167 ? -9.617 16.536 10.240 1.00 97.44 167 PHE A O 1
ATOM 1336 N N . GLY A 1 168 ? -9.956 14.327 10.378 1.00 96.31 168 GLY A N 1
ATOM 1337 C CA . GLY A 1 168 ? -8.666 13.971 9.786 1.00 96.31 168 GLY A CA 1
ATOM 1338 C C . GLY A 1 168 ? -8.504 14.479 8.355 1.00 96.31 168 GLY A C 1
ATOM 1339 O O . GLY A 1 168 ? -7.470 15.055 8.027 1.00 96.31 168 GLY A O 1
ATOM 1340 N N . LEU A 1 169 ? -9.525 14.301 7.509 1.00 97.06 169 LEU A N 1
ATOM 1341 C CA . LEU A 1 169 ? -9.489 14.784 6.123 1.00 97.06 169 LEU A CA 1
ATOM 1342 C C . LEU A 1 169 ? -9.317 16.307 6.055 1.00 97.06 169 LEU A C 1
ATOM 1344 O O . LEU A 1 169 ? -8.511 16.791 5.263 1.00 97.06 169 LEU A O 1
ATOM 1348 N N . ASP A 1 170 ? -10.036 17.038 6.907 1.00 96.25 170 ASP A N 1
ATOM 1349 C CA . ASP A 1 170 ? -9.961 18.497 6.995 1.00 96.25 170 ASP A CA 1
ATOM 1350 C C . ASP A 1 170 ? -8.602 18.970 7.536 1.00 96.25 170 ASP A C 1
ATOM 1352 O O . ASP A 1 170 ? -7.864 19.687 6.856 1.00 96.25 170 ASP A O 1
ATOM 1356 N N . ARG A 1 171 ? -8.206 18.502 8.727 1.00 95.62 171 ARG A N 1
ATOM 1357 C CA . ARG A 1 171 ? -6.990 18.975 9.405 1.00 95.62 171 ARG A CA 1
ATOM 1358 C C . ARG A 1 171 ? -5.703 18.600 8.687 1.00 95.62 171 ARG A C 1
ATOM 1360 O O . ARG A 1 171 ? -4.767 19.393 8.694 1.00 95.62 171 ARG A O 1
ATOM 1367 N N . PHE A 1 172 ? -5.665 17.449 8.017 1.00 96.31 172 PHE A N 1
ATOM 1368 C CA . PHE A 1 172 ? -4.528 17.066 7.178 1.00 96.31 172 PHE A CA 1
ATOM 1369 C C . PHE A 1 172 ? -4.608 17.603 5.749 1.00 96.31 172 PHE A C 1
ATOM 1371 O O . PHE A 1 172 ? -3.767 17.244 4.920 1.00 96.31 172 PHE A O 1
ATOM 1378 N N . ARG A 1 173 ? -5.589 18.469 5.453 1.00 95.69 173 ARG A N 1
ATOM 1379 C CA . ARG A 1 173 ? -5.756 19.136 4.156 1.00 95.69 173 ARG A CA 1
ATOM 1380 C C . ARG A 1 173 ? -5.799 18.136 2.993 1.00 95.69 173 ARG A C 1
ATOM 1382 O O . ARG A 1 173 ? -5.211 18.355 1.934 1.00 95.69 173 ARG A O 1
ATOM 1389 N N . VAL A 1 174 ? -6.494 17.016 3.198 1.00 95.06 174 VAL A N 1
ATOM 1390 C CA . VAL A 1 174 ? -6.636 15.952 2.201 1.00 95.06 174 VAL A CA 1
ATOM 1391 C C . VAL A 1 174 ? -7.590 16.431 1.110 1.00 95.06 174 VAL A C 1
ATOM 1393 O O . VAL A 1 174 ? -8.790 16.576 1.335 1.00 95.06 174 VAL A O 1
ATOM 1396 N N . ALA A 1 175 ? -7.082 16.640 -0.106 1.00 91.75 175 ALA A N 1
ATOM 1397 C CA . ALA A 1 175 ? -7.943 16.985 -1.236 1.00 91.75 175 ALA A CA 1
ATOM 1398 C C . ALA A 1 175 ? -9.008 15.886 -1.467 1.00 91.75 175 ALA A C 1
ATOM 1400 O O . ALA A 1 175 ? -8.653 14.703 -1.445 1.00 91.75 175 ALA A O 1
ATOM 1401 N N . PRO A 1 176 ? -10.278 16.223 -1.783 1.00 91.19 176 PRO A N 1
ATOM 1402 C CA . PRO A 1 176 ? -11.358 15.237 -1.922 1.00 91.19 176 PRO A CA 1
ATOM 1403 C C . PRO A 1 176 ? -11.040 14.080 -2.879 1.00 91.19 176 PRO A C 1
ATOM 1405 O O . PRO A 1 176 ? -11.351 12.925 -2.591 1.00 91.19 176 PRO A O 1
ATOM 1408 N N . ARG A 1 177 ? -10.329 14.364 -3.980 1.00 87.69 177 ARG A N 1
ATOM 1409 C CA . ARG A 1 177 ? -9.881 13.349 -4.952 1.00 87.69 177 ARG A CA 1
ATOM 1410 C C . ARG A 1 177 ? -8.961 12.273 -4.358 1.00 87.69 177 ARG A C 1
ATOM 1412 O O . ARG A 1 177 ? -8.887 11.179 -4.905 1.00 87.69 177 ARG A O 1
ATOM 1419 N N . PHE A 1 178 ? -8.275 12.574 -3.256 1.00 89.25 178 PHE A N 1
ATOM 1420 C CA . PHE A 1 178 ? -7.342 11.674 -2.581 1.00 89.25 178 PHE A CA 1
ATOM 1421 C C . PHE A 1 178 ? -7.872 11.128 -1.251 1.00 89.25 178 PHE A C 1
ATOM 1423 O O . PHE A 1 178 ? -7.172 10.351 -0.607 1.00 89.25 178 PHE A O 1
ATOM 1430 N N . ALA A 1 179 ? -9.104 11.457 -0.845 1.00 92.12 179 ALA A N 1
ATOM 1431 C CA . ALA A 1 179 ? -9.682 10.963 0.408 1.00 92.12 179 ALA A CA 1
ATOM 1432 C C . ALA A 1 179 ? -9.693 9.424 0.478 1.00 92.12 179 ALA A C 1
ATOM 1434 O O . ALA A 1 179 ? -9.323 8.825 1.488 1.00 92.12 179 ALA A O 1
ATOM 1435 N N . ALA A 1 180 ? -10.040 8.765 -0.633 1.00 91.19 180 ALA A N 1
ATOM 1436 C CA . ALA A 1 180 ? -9.999 7.309 -0.721 1.00 91.19 180 ALA A CA 1
ATOM 1437 C C . ALA A 1 180 ? -8.571 6.751 -0.606 1.00 91.19 180 ALA A C 1
ATOM 1439 O O . ALA A 1 180 ? -8.376 5.693 -0.009 1.00 91.19 180 ALA A O 1
ATOM 1440 N N . ASP A 1 181 ? -7.576 7.441 -1.169 1.00 88.81 181 ASP A N 1
ATOM 1441 C CA . ASP A 1 181 ? -6.180 7.011 -1.101 1.00 88.81 181 ASP A CA 1
ATOM 1442 C C . ASP A 1 181 ? -5.605 7.206 0.301 1.00 88.81 181 ASP A C 1
ATOM 1444 O O . ASP A 1 181 ? -4.962 6.288 0.803 1.00 88.81 181 ASP A O 1
ATOM 1448 N N . TYR A 1 182 ? -5.928 8.316 0.974 1.00 92.56 182 TYR A N 1
ATOM 1449 C CA . TYR A 1 182 ? -5.577 8.553 2.375 1.00 92.56 182 TYR A CA 1
ATOM 1450 C C . TYR A 1 182 ? -5.981 7.357 3.248 1.00 92.56 182 TYR A C 1
ATOM 1452 O O . TYR A 1 182 ? -5.125 6.685 3.822 1.00 92.56 182 TYR A O 1
ATOM 1460 N N . PHE A 1 183 ? -7.261 6.975 3.254 1.00 93.69 183 PHE A N 1
ATOM 1461 C CA . PHE A 1 183 ? -7.717 5.818 4.033 1.00 93.69 183 PHE A CA 1
ATOM 1462 C C . PHE A 1 183 ? -7.168 4.478 3.532 1.00 93.69 183 PHE A C 1
ATOM 1464 O O . PHE A 1 183 ? -6.921 3.561 4.320 1.00 93.69 183 PHE A O 1
ATOM 1471 N N . ARG A 1 184 ? -6.939 4.337 2.224 1.00 90.81 184 ARG A N 1
ATOM 1472 C CA . ARG A 1 184 ? -6.353 3.119 1.658 1.00 90.81 184 ARG A CA 1
ATOM 1473 C C . ARG A 1 184 ? -4.938 2.884 2.176 1.00 90.81 184 ARG A C 1
ATOM 1475 O O . ARG A 1 184 ? -4.635 1.740 2.514 1.00 90.81 184 ARG A O 1
ATOM 1482 N N . VAL A 1 185 ? -4.112 3.926 2.300 1.00 88.88 185 VAL A N 1
ATOM 1483 C CA . VAL A 1 185 ? -2.778 3.808 2.911 1.00 88.88 185 VAL A CA 1
ATOM 1484 C C . VAL A 1 185 ? -2.911 3.239 4.323 1.00 88.88 185 VAL A C 1
ATOM 1486 O O . VAL A 1 185 ? -2.227 2.277 4.650 1.00 88.88 185 VAL A O 1
ATOM 1489 N N . HIS A 1 186 ? -3.855 3.728 5.134 1.00 91.88 186 HIS A N 1
ATOM 1490 C CA . HIS A 1 186 ? -4.102 3.178 6.471 1.00 91.88 186 HIS A CA 1
ATOM 1491 C C . HIS A 1 186 ? -4.430 1.679 6.453 1.00 91.88 186 HIS A C 1
ATOM 1493 O O . HIS A 1 186 ? -3.802 0.921 7.189 1.00 91.88 186 HIS A O 1
ATOM 1499 N N . TYR A 1 187 ? -5.360 1.232 5.605 1.00 91.69 187 TYR A N 1
ATOM 1500 C CA . TYR A 1 187 ? -5.713 -0.190 5.522 1.00 91.69 187 TYR A CA 1
ATOM 1501 C C . TYR A 1 187 ? -4.542 -1.077 5.095 1.00 91.69 187 TYR A C 1
ATOM 1503 O O . TYR A 1 187 ? -4.360 -2.174 5.628 1.00 91.69 187 TYR A O 1
ATOM 1511 N N . LEU A 1 188 ? -3.745 -0.607 4.137 1.00 87.06 188 LEU A N 1
ATOM 1512 C CA . LEU A 1 188 ? -2.633 -1.372 3.587 1.00 87.06 188 LEU A CA 1
ATOM 1513 C C . LEU A 1 188 ? -1.491 -1.584 4.577 1.00 87.06 188 LEU A C 1
ATOM 1515 O O . LEU A 1 188 ? -0.728 -2.528 4.416 1.00 87.06 188 LEU A O 1
ATOM 1519 N N . ARG A 1 189 ? -1.381 -0.762 5.619 1.00 85.44 189 ARG A N 1
ATOM 1520 C CA . ARG A 1 189 ? -0.307 -0.896 6.611 1.00 85.44 189 ARG A CA 1
ATOM 1521 C C . ARG A 1 189 ? -0.482 -2.067 7.556 1.00 85.44 189 ARG A C 1
ATOM 1523 O O . ARG A 1 189 ? 0.501 -2.605 8.051 1.00 85.44 189 ARG A O 1
ATOM 1530 N N . MET A 1 190 ? -1.723 -2.455 7.839 1.00 89.12 190 MET A N 1
ATOM 1531 C CA . MET A 1 190 ? -2.014 -3.512 8.807 1.00 89.12 190 MET A CA 1
ATOM 1532 C C . MET A 1 190 ? -2.968 -4.564 8.231 1.00 89.12 190 MET A C 1
ATOM 1534 O O . MET A 1 190 ? -4.006 -4.846 8.834 1.00 89.12 190 MET A O 1
ATOM 1538 N N . PRO A 1 191 ? -2.635 -5.186 7.084 1.00 87.69 191 PRO A N 1
ATOM 1539 C CA . PRO A 1 191 ? -3.573 -6.015 6.333 1.00 87.69 191 PRO A CA 1
ATOM 1540 C C . PRO A 1 191 ? -4.055 -7.227 7.139 1.00 87.69 191 PRO A C 1
ATOM 1542 O O . PRO A 1 191 ? -5.226 -7.586 7.050 1.00 87.69 191 PRO A O 1
ATOM 1545 N N . GLY A 1 192 ? -3.198 -7.813 7.985 1.00 88.44 192 GLY A N 1
ATOM 1546 C CA . GLY A 1 192 ? -3.583 -8.920 8.867 1.00 88.44 192 GLY A CA 1
ATOM 1547 C C . GLY A 1 192 ? -4.663 -8.525 9.879 1.00 88.44 192 GLY A C 1
ATOM 1548 O O . GLY A 1 192 ? -5.669 -9.217 10.025 1.00 88.44 192 GLY A O 1
ATOM 1549 N N . PHE A 1 193 ? -4.508 -7.366 10.523 1.00 94.38 193 PHE A N 1
ATOM 1550 C CA . PHE A 1 193 ? -5.514 -6.853 11.451 1.00 94.38 193 PHE A CA 1
ATOM 1551 C C . PHE A 1 193 ? -6.791 -6.409 10.741 1.00 94.38 193 PHE A C 1
ATOM 1553 O O . PHE A 1 193 ? -7.884 -6.711 11.209 1.00 94.38 193 PHE A O 1
ATOM 1560 N N . VAL A 1 194 ? -6.666 -5.728 9.601 1.00 94.00 194 VAL A N 1
ATOM 1561 C CA . VAL A 1 194 ? -7.809 -5.319 8.773 1.00 94.00 194 VAL A CA 1
ATOM 1562 C C . VAL A 1 194 ? -8.609 -6.543 8.322 1.00 94.00 194 VAL A C 1
ATOM 1564 O O . VAL A 1 194 ? -9.838 -6.529 8.374 1.00 94.00 194 VAL A O 1
ATOM 1567 N N . GLY A 1 195 ? -7.928 -7.632 7.955 1.00 92.06 195 GLY A N 1
ATOM 1568 C CA . GLY A 1 195 ? -8.548 -8.923 7.664 1.00 92.06 195 GLY A CA 1
ATOM 1569 C C . GLY A 1 195 ? -9.307 -9.496 8.863 1.00 92.06 195 GLY A C 1
ATOM 1570 O O . GLY A 1 195 ? -10.473 -9.861 8.720 1.00 92.06 195 GLY A O 1
ATOM 1571 N N . ALA A 1 196 ? -8.692 -9.514 10.049 1.00 92.69 196 ALA A N 1
ATOM 1572 C CA . ALA A 1 196 ? -9.324 -10.004 11.276 1.00 92.69 196 ALA A CA 1
ATOM 1573 C C . ALA A 1 196 ? -10.556 -9.176 11.686 1.00 92.69 196 ALA A C 1
ATOM 1575 O O . ALA A 1 196 ? -11.587 -9.737 12.060 1.00 92.69 196 ALA A O 1
ATOM 1576 N N . LEU A 1 197 ? -10.482 -7.847 11.567 1.00 94.56 197 LEU A N 1
ATOM 1577 C CA . LEU A 1 197 ? -11.610 -6.948 11.815 1.00 94.56 197 LEU A CA 1
ATOM 1578 C C . LEU A 1 197 ? -12.738 -7.177 10.811 1.00 94.56 197 LEU A C 1
ATOM 1580 O O . LEU A 1 197 ? -13.890 -7.287 11.212 1.00 94.56 197 LEU A O 1
ATOM 1584 N N . ARG A 1 198 ? -12.417 -7.307 9.518 1.00 92.44 198 ARG A N 1
ATOM 1585 C CA . ARG A 1 198 ? -13.404 -7.607 8.471 1.00 92.44 198 ARG A CA 1
ATOM 1586 C C . ARG A 1 198 ? -14.074 -8.964 8.687 1.00 92.44 198 ARG A C 1
ATOM 1588 O O . ARG A 1 198 ? -15.255 -9.107 8.388 1.00 92.44 198 ARG A O 1
ATOM 1595 N N . TYR A 1 199 ? -13.328 -9.959 9.162 1.00 89.62 199 TYR A N 1
ATOM 1596 C CA . TYR A 1 199 ? -13.879 -11.265 9.509 1.00 89.62 199 TYR A CA 1
ATOM 1597 C C . TYR A 1 199 ? -14.866 -11.158 10.680 1.00 89.62 199 TYR A C 1
ATOM 1599 O O . TYR A 1 199 ? -16.001 -11.602 10.548 1.00 89.62 199 TYR A O 1
ATOM 1607 N N . ARG A 1 200 ? -14.479 -10.486 11.771 1.00 88.50 200 ARG A N 1
ATOM 1608 C CA . ARG A 1 200 ? -15.367 -10.243 12.919 1.00 88.50 200 ARG A CA 1
ATOM 1609 C C . ARG A 1 200 ? -16.623 -9.463 12.558 1.00 88.50 200 ARG A C 1
ATOM 1611 O O . ARG A 1 200 ? -17.717 -9.867 12.915 1.00 88.50 200 ARG A O 1
ATOM 1618 N N . ASP A 1 201 ? -16.465 -8.378 11.808 1.00 89.25 201 ASP A N 1
ATOM 1619 C CA . ASP A 1 201 ? -17.586 -7.539 11.385 1.00 89.25 201 ASP A CA 1
ATOM 1620 C C . ASP A 1 201 ? -18.612 -8.357 10.580 1.00 89.25 201 ASP A C 1
ATOM 1622 O O . ASP A 1 201 ? -19.809 -8.175 10.748 1.00 89.25 201 ASP A O 1
ATOM 1626 N N . ARG A 1 202 ? -18.164 -9.340 9.783 1.00 86.62 202 ARG A N 1
ATOM 1627 C CA . ARG A 1 202 ? -19.063 -10.285 9.099 1.00 86.62 202 ARG A CA 1
ATOM 1628 C C . ARG A 1 202 ? -19.771 -11.252 10.046 1.00 86.62 202 ARG A C 1
ATOM 1630 O O . ARG A 1 202 ? -20.945 -11.531 9.818 1.00 86.62 202 ARG A O 1
ATOM 1637 N N . GLU A 1 203 ? -19.081 -11.778 11.059 1.00 86.19 203 GLU A N 1
ATOM 1638 C CA . GLU A 1 203 ? -19.697 -12.656 12.069 1.00 86.19 203 GLU A CA 1
ATOM 1639 C C . GLU A 1 203 ? -20.811 -11.920 12.825 1.00 86.19 203 GLU A C 1
ATOM 1641 O O . GLU A 1 203 ? -21.905 -12.458 12.990 1.00 86.19 203 GLU A O 1
ATOM 1646 N N . ASP A 1 204 ? -20.576 -10.651 13.161 1.00 82.44 204 ASP A N 1
ATOM 1647 C CA . ASP A 1 204 ? -21.528 -9.789 13.867 1.00 82.44 204 ASP A CA 1
ATOM 1648 C C . ASP A 1 204 ? -22.631 -9.219 12.948 1.00 82.44 204 ASP A C 1
ATOM 1650 O O . ASP A 1 204 ? -23.420 -8.371 13.365 1.00 82.44 204 ASP A O 1
ATOM 1654 N N . ARG A 1 205 ? -22.696 -9.665 11.680 1.00 81.44 205 ARG A N 1
ATOM 1655 C CA . ARG A 1 205 ? -23.589 -9.136 10.623 1.00 81.44 205 ARG A CA 1
ATOM 1656 C C . ARG A 1 205 ? -23.475 -7.614 10.437 1.00 81.44 205 ARG A C 1
ATOM 1658 O O . ARG A 1 205 ? -24.419 -6.952 10.003 1.00 81.44 205 ARG A O 1
ATOM 1665 N N . GLY A 1 206 ? -22.309 -7.070 10.761 1.00 74.31 206 GLY A N 1
ATOM 1666 C CA . GLY A 1 206 ? -21.946 -5.675 10.603 1.00 74.31 206 GLY A CA 1
ATOM 1667 C C . GLY A 1 206 ? -21.782 -5.265 9.140 1.00 74.31 206 GLY A C 1
ATOM 1668 O O . GLY A 1 206 ? -21.603 -6.080 8.232 1.00 74.31 206 GLY A O 1
ATOM 1669 N N . GLN A 1 207 ? -21.863 -3.954 8.917 1.00 81.06 207 GLN A N 1
ATOM 1670 C CA . GLN A 1 207 ? -21.706 -3.313 7.609 1.00 81.06 207 GLN A CA 1
ATOM 1671 C C . GLN A 1 207 ? -20.484 -2.383 7.617 1.00 81.06 207 GLN A C 1
ATOM 1673 O O . GLN A 1 207 ? -20.585 -1.164 7.482 1.00 81.06 207 GLN A O 1
ATOM 1678 N N . GLY A 1 208 ? -19.304 -2.950 7.856 1.00 85.31 208 GLY A N 1
ATOM 1679 C CA . GLY A 1 208 ? -18.025 -2.243 7.858 1.00 85.31 208 GLY A CA 1
ATOM 1680 C C . GLY A 1 208 ? -17.818 -1.317 9.056 1.00 85.31 208 GLY A C 1
ATOM 1681 O O . GLY A 1 208 ? -17.042 -0.365 8.952 1.00 85.31 208 GLY A O 1
ATOM 1682 N N . ARG A 1 209 ? -18.496 -1.546 10.187 1.00 92.19 209 ARG A N 1
ATOM 1683 C CA . ARG A 1 209 ? -18.370 -0.692 11.381 1.00 92.19 209 ARG A CA 1
ATOM 1684 C C . ARG A 1 209 ? -16.944 -0.742 11.929 1.00 92.19 209 ARG A C 1
ATOM 1686 O O . ARG A 1 209 ? -16.317 0.299 12.102 1.00 92.19 209 ARG A O 1
ATOM 1693 N N . LEU A 1 210 ? -16.397 -1.943 12.124 1.00 94.69 210 LEU A N 1
ATOM 1694 C CA . LEU A 1 210 ? -15.051 -2.106 12.690 1.00 94.69 210 LEU A CA 1
ATOM 1695 C C . LEU A 1 210 ? -13.949 -1.527 11.793 1.00 94.69 210 LEU A C 1
ATOM 1697 O O . LEU A 1 210 ? -12.926 -1.059 12.288 1.00 94.69 210 LEU A O 1
ATOM 1701 N N . LEU A 1 211 ? -14.153 -1.534 10.473 1.00 95.75 211 LEU A N 1
ATOM 1702 C CA . LEU A 1 211 ? -13.209 -0.943 9.524 1.00 95.75 211 LEU A CA 1
ATOM 1703 C C . LEU A 1 211 ? -13.207 0.588 9.581 1.00 95.75 211 LEU A C 1
ATOM 1705 O O . LEU A 1 211 ? -12.148 1.182 9.381 1.00 95.75 211 LEU A O 1
ATOM 1709 N N . ARG A 1 212 ? -14.357 1.215 9.858 1.00 95.81 212 ARG A N 1
ATOM 1710 C CA . ARG A 1 212 ? -14.459 2.663 10.093 1.00 95.81 212 ARG A CA 1
ATOM 1711 C C . ARG A 1 212 ? -13.824 3.052 11.422 1.00 95.81 212 ARG A C 1
ATOM 1713 O O . ARG A 1 212 ? -12.976 3.936 11.455 1.00 95.81 212 ARG A O 1
ATOM 1720 N N . GLU A 1 213 ? -14.137 2.321 12.489 1.00 97.31 213 GLU A N 1
ATOM 1721 C CA . GLU A 1 213 ? -13.549 2.550 13.816 1.00 97.31 213 GLU A CA 1
ATOM 1722 C C . GLU A 1 213 ? -12.024 2.350 13.828 1.00 97.31 213 GLU A C 1
ATOM 1724 O O . GLU A 1 213 ? -11.304 3.087 14.499 1.00 97.31 213 GLU A O 1
ATOM 1729 N N . TYR A 1 214 ? -11.509 1.403 13.038 1.00 98.00 214 TYR A N 1
ATOM 1730 C CA . TYR A 1 214 ? -10.071 1.238 12.817 1.00 98.00 214 TYR A CA 1
ATOM 1731 C C . TYR A 1 214 ? -9.427 2.458 12.153 1.00 98.00 214 TYR A C 1
ATOM 1733 O O . TYR A 1 214 ? -8.366 2.908 12.592 1.00 98.00 214 TYR A O 1
ATOM 1741 N N . LEU A 1 215 ? -10.046 2.992 11.095 1.00 97.94 215 LEU A N 1
ATOM 1742 C CA . LEU A 1 215 ? -9.533 4.195 10.446 1.00 97.94 215 LEU A CA 1
ATOM 1743 C C . LEU A 1 215 ? -9.553 5.373 11.418 1.00 97.94 215 LEU A C 1
ATOM 1745 O O . LEU A 1 215 ? -8.546 6.064 11.521 1.00 97.94 215 LEU A O 1
ATOM 1749 N N . ALA A 1 216 ? -10.642 5.552 12.171 1.00 98.38 216 ALA A N 1
ATOM 1750 C CA . ALA A 1 216 ? -10.772 6.633 13.144 1.00 98.38 216 ALA A CA 1
ATOM 1751 C C . ALA A 1 216 ? -9.682 6.536 14.220 1.00 98.38 216 ALA A C 1
ATOM 1753 O O . ALA A 1 216 ? -9.024 7.527 14.532 1.00 98.38 216 ALA A O 1
ATOM 1754 N N . LEU A 1 217 ? -9.410 5.325 14.719 1.00 98.31 217 LEU A N 1
ATOM 1755 C CA . LEU A 1 217 ? -8.323 5.066 15.665 1.00 98.31 217 LEU A CA 1
ATOM 1756 C C . LEU A 1 217 ? -6.958 5.442 15.083 1.00 98.31 217 LEU A C 1
ATOM 1758 O O . LEU A 1 217 ? -6.142 6.065 15.762 1.00 98.31 217 LEU A O 1
ATOM 1762 N N . ARG A 1 218 ? -6.695 5.073 13.827 1.00 97.69 218 ARG A N 1
ATOM 1763 C CA . ARG A 1 218 ? -5.433 5.447 13.192 1.00 97.69 218 ARG A CA 1
ATOM 1764 C C . ARG A 1 218 ? -5.354 6.960 12.971 1.00 97.69 218 ARG A C 1
ATOM 1766 O O . ARG A 1 218 ? -4.311 7.516 13.263 1.00 97.69 218 ARG A O 1
ATOM 1773 N N . VAL A 1 219 ? -6.416 7.625 12.507 1.00 97.81 219 VAL A N 1
ATOM 1774 C CA . VAL A 1 219 ? -6.464 9.092 12.318 1.00 97.81 219 VAL A CA 1
ATOM 1775 C C . VAL A 1 219 ? -6.217 9.830 13.636 1.00 97.81 219 VAL A C 1
ATOM 1777 O O . VAL A 1 219 ? -5.451 10.788 13.662 1.00 97.81 219 VAL A O 1
ATOM 1780 N N . LEU A 1 220 ? -6.785 9.345 14.742 1.00 98.00 220 LEU A N 1
ATOM 1781 C CA . LEU A 1 220 ? -6.526 9.855 16.090 1.00 98.00 220 LEU A CA 1
ATOM 1782 C C . LEU A 1 220 ? -5.037 9.806 16.449 1.00 98.00 220 LEU A C 1
ATOM 1784 O O . LEU A 1 220 ? -4.487 10.792 16.935 1.00 98.00 220 LEU A O 1
ATOM 1788 N N . LEU A 1 221 ? -4.379 8.675 16.189 1.00 97.50 221 LEU A N 1
ATOM 1789 C CA . LEU A 1 221 ? -2.947 8.508 16.437 1.00 97.50 221 LEU A CA 1
ATOM 1790 C C . LEU A 1 221 ? -2.085 9.328 15.468 1.00 97.50 221 LEU A C 1
ATOM 1792 O O . LEU A 1 221 ? -1.107 9.933 15.899 1.00 97.50 221 LEU A O 1
ATOM 1796 N N . GLU A 1 222 ? -2.449 9.393 14.184 1.00 96.56 222 GLU A N 1
ATOM 1797 C CA . GLU A 1 222 ? -1.783 10.273 13.217 1.00 96.56 222 GLU A CA 1
ATOM 1798 C C . GLU A 1 222 ? -1.835 11.722 13.704 1.00 96.56 222 GLU A C 1
ATOM 1800 O O . GLU A 1 222 ? -0.812 12.395 13.694 1.00 96.56 222 GLU A O 1
ATOM 1805 N N . TRP A 1 223 ? -2.993 12.200 14.176 1.00 97.31 223 TRP A N 1
ATOM 1806 C CA . TRP A 1 223 ? -3.140 13.573 14.666 1.00 97.31 223 TRP A CA 1
ATOM 1807 C C . TRP A 1 223 ? -2.335 13.820 15.934 1.00 97.31 223 TRP A C 1
ATOM 1809 O O . TRP A 1 223 ? -1.668 14.849 16.050 1.00 97.31 223 TRP A O 1
ATOM 1819 N N . ALA A 1 224 ? -2.337 12.858 16.859 1.00 96.62 224 ALA A N 1
ATOM 1820 C CA . ALA A 1 224 ? -1.538 12.936 18.073 1.00 96.62 224 ALA A CA 1
ATOM 1821 C C . ALA A 1 224 ? -0.058 13.213 17.752 1.00 96.62 224 ALA A C 1
ATOM 1823 O O . ALA A 1 224 ? 0.549 14.105 18.353 1.00 96.62 224 ALA A O 1
ATOM 1824 N N . PHE A 1 225 ? 0.500 12.505 16.764 1.00 96.06 225 PHE A N 1
ATOM 1825 C CA . PHE A 1 225 ? 1.915 12.613 16.410 1.00 96.06 225 PHE A CA 1
ATOM 1826 C C . PHE A 1 225 ? 2.225 13.737 15.419 1.00 96.06 225 PHE A C 1
ATOM 1828 O O . PHE A 1 225 ? 3.113 14.541 15.695 1.00 96.06 225 PHE A O 1
ATOM 1835 N N . ALA A 1 226 ? 1.496 13.833 14.307 1.00 94.94 226 ALA A N 1
ATOM 1836 C CA . ALA A 1 226 ? 1.755 14.828 13.267 1.00 94.94 226 ALA A CA 1
ATOM 1837 C C . ALA A 1 226 ? 1.358 16.247 13.703 1.00 94.94 226 ALA A C 1
ATOM 1839 O O . ALA A 1 226 ? 2.092 17.200 13.455 1.00 94.94 226 ALA A O 1
ATOM 1840 N N . GLY A 1 227 ? 0.229 16.398 14.404 1.00 94.00 227 GLY A N 1
ATOM 1841 C CA . GLY A 1 227 ? -0.295 17.707 14.789 1.00 94.00 227 GLY A CA 1
ATOM 1842 C C . GLY A 1 227 ? -0.736 18.581 13.599 1.00 94.00 227 GLY A C 1
ATOM 1843 O O . GLY A 1 227 ? -0.949 18.067 12.499 1.00 94.00 227 GLY A O 1
ATOM 1844 N N . PRO A 1 228 ? -0.890 19.904 13.816 1.00 91.94 228 PRO A N 1
ATOM 1845 C CA . PRO A 1 228 ? -1.521 20.826 12.861 1.00 91.94 228 PRO A CA 1
ATOM 1846 C C . PRO A 1 228 ? -0.707 21.087 11.593 1.00 91.94 228 PRO A C 1
ATOM 1848 O O . PRO A 1 228 ? -1.272 21.449 10.561 1.00 91.94 228 PRO A O 1
ATOM 1851 N N . ASP A 1 229 ? 0.604 20.875 11.651 1.00 88.81 229 ASP A N 1
ATOM 1852 C CA . ASP A 1 229 ? 1.491 21.090 10.509 1.00 88.81 229 ASP A CA 1
ATOM 1853 C C . ASP A 1 229 ? 1.454 19.914 9.522 1.00 88.81 229 ASP A C 1
ATOM 1855 O O . ASP A 1 229 ? 1.956 20.019 8.403 1.00 88.81 229 ASP A O 1
ATOM 1859 N N . GLY A 1 230 ? 0.810 18.806 9.905 1.00 88.88 230 GLY A N 1
ATOM 1860 C CA . GLY A 1 230 ? 0.645 17.633 9.063 1.00 88.88 230 GLY A CA 1
ATOM 1861 C C . GLY A 1 230 ? -0.162 17.927 7.797 1.00 88.88 230 GLY A C 1
ATOM 1862 O O . GLY A 1 230 ? -1.290 18.413 7.860 1.00 88.88 230 GLY A O 1
ATOM 1863 N N . VAL A 1 231 ? 0.390 17.572 6.636 1.00 92.31 231 VAL A N 1
ATOM 1864 C CA . VAL A 1 231 ? -0.301 17.644 5.341 1.00 92.31 231 VAL A CA 1
ATOM 1865 C C . VAL A 1 231 ? -0.232 16.297 4.654 1.00 92.31 231 VAL A C 1
ATOM 1867 O O . VAL A 1 231 ? 0.835 15.694 4.556 1.00 92.31 231 VAL A O 1
ATOM 1870 N N . PHE A 1 232 ? -1.365 15.839 4.134 1.00 92.12 232 PHE A N 1
ATOM 1871 C CA . PHE A 1 232 ? -1.386 14.719 3.210 1.00 92.12 232 PHE A CA 1
ATOM 1872 C C . PHE A 1 232 ? -1.285 15.228 1.773 1.00 92.12 232 PHE A C 1
ATOM 1874 O O . PHE A 1 232 ? -2.270 15.661 1.172 1.00 92.12 232 PHE A O 1
ATOM 1881 N N . ALA A 1 233 ? -0.084 15.146 1.212 1.00 88.19 233 ALA A N 1
ATOM 1882 C CA . ALA A 1 233 ? 0.178 15.481 -0.178 1.00 88.19 233 ALA A CA 1
ATOM 1883 C C . ALA A 1 233 ? 0.887 14.305 -0.867 1.00 88.19 233 ALA A C 1
ATOM 1885 O O . ALA A 1 233 ? 2.015 13.961 -0.489 1.00 88.19 233 ALA A O 1
ATOM 1886 N N . PRO A 1 234 ? 0.257 13.678 -1.880 1.00 86.25 234 PRO A N 1
ATOM 1887 C CA . PRO A 1 234 ? 0.975 12.793 -2.783 1.00 86.25 234 PRO A CA 1
ATOM 1888 C C . PRO A 1 234 ? 2.101 13.576 -3.457 1.00 86.25 234 PRO A C 1
ATOM 1890 O O . PRO A 1 234 ? 1.877 14.692 -3.927 1.00 86.25 234 PRO A O 1
ATOM 1893 N N . HIS A 1 235 ? 3.295 13.003 -3.496 1.00 85.75 235 HIS A N 1
ATOM 1894 C CA . HIS A 1 235 ? 4.470 13.625 -4.101 1.00 85.75 235 HIS A CA 1
ATOM 1895 C C . HIS A 1 235 ? 5.147 12.647 -5.060 1.00 85.75 235 HIS A C 1
ATOM 1897 O O . HIS A 1 235 ? 4.969 11.437 -4.905 1.00 85.75 235 HIS A O 1
ATOM 1903 N N . PRO A 1 236 ? 5.906 13.137 -6.051 1.00 88.94 236 PRO A N 1
ATOM 1904 C CA . PRO A 1 236 ? 6.626 12.265 -6.968 1.00 88.94 236 PRO A CA 1
ATOM 1905 C C . PRO A 1 236 ? 7.578 11.330 -6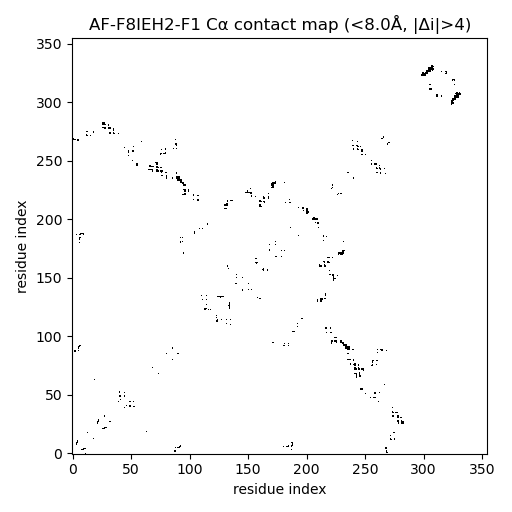.216 1.00 88.94 236 PRO A C 1
ATOM 1907 O O . PRO A 1 236 ? 8.288 11.751 -5.300 1.00 88.94 236 PRO A O 1
ATOM 1910 N N . ASP A 1 237 ? 7.612 10.062 -6.616 1.00 89.25 237 ASP A N 1
ATOM 1911 C CA . ASP A 1 237 ? 8.598 9.092 -6.143 1.00 89.25 237 ASP A CA 1
ATOM 1912 C C . ASP A 1 237 ? 9.954 9.352 -6.815 1.00 89.25 237 ASP A C 1
ATOM 1914 O O . ASP A 1 237 ? 10.353 8.655 -7.744 1.00 89.25 237 ASP A O 1
ATOM 1918 N N . LEU A 1 238 ? 10.650 10.404 -6.372 1.00 90.75 238 LEU A N 1
ATOM 1919 C CA . LEU A 1 238 ? 11.911 10.847 -6.978 1.00 90.75 238 LEU A CA 1
ATOM 1920 C C . LEU A 1 238 ? 12.959 9.733 -7.034 1.00 90.75 238 LEU A C 1
ATOM 1922 O O . LEU A 1 238 ? 13.656 9.608 -8.034 1.00 90.75 238 LEU A O 1
ATOM 1926 N N . THR A 1 239 ? 13.053 8.908 -5.989 1.00 89.38 239 THR A N 1
ATOM 1927 C CA . THR A 1 239 ? 14.004 7.793 -5.948 1.00 89.38 239 THR A CA 1
ATOM 1928 C C . THR A 1 239 ? 13.656 6.733 -6.986 1.00 89.38 239 THR A C 1
ATOM 1930 O O . THR A 1 239 ? 14.525 6.365 -7.773 1.00 89.38 239 THR A O 1
ATOM 1933 N N . GLY A 1 240 ? 12.399 6.279 -7.046 1.00 89.62 240 GLY A N 1
ATOM 1934 C CA . GLY A 1 240 ? 11.988 5.311 -8.063 1.00 89.62 240 GLY A CA 1
ATOM 1935 C C . GLY A 1 240 ? 12.107 5.870 -9.482 1.00 89.62 240 GLY A C 1
ATOM 1936 O O . GLY A 1 240 ? 12.487 5.151 -10.406 1.00 89.62 240 GLY A O 1
ATOM 1937 N N . LEU A 1 241 ? 11.805 7.160 -9.679 1.00 93.25 241 LEU A N 1
ATOM 1938 C CA . LEU A 1 241 ? 11.930 7.823 -10.982 1.00 93.25 241 LEU A CA 1
ATOM 1939 C C . LEU A 1 241 ? 13.398 7.933 -11.403 1.00 93.25 241 LEU A C 1
ATOM 1941 O O . LEU A 1 241 ? 13.705 7.701 -12.567 1.00 93.25 241 LEU A O 1
ATOM 1945 N N . ALA A 1 242 ? 14.307 8.215 -10.469 1.00 93.00 242 ALA A N 1
ATOM 1946 C CA . ALA A 1 242 ? 15.745 8.249 -10.722 1.00 93.00 242 ALA A CA 1
ATOM 1947 C C . ALA A 1 242 ? 16.314 6.863 -11.056 1.00 93.00 242 ALA A C 1
ATOM 1949 O O . ALA A 1 242 ? 17.109 6.738 -11.986 1.00 93.00 242 ALA A O 1
ATOM 1950 N N . GLN A 1 243 ? 15.854 5.811 -10.371 1.00 90.69 243 GLN A N 1
ATOM 1951 C CA . GLN A 1 243 ? 16.192 4.427 -10.724 1.00 90.69 243 GLN A CA 1
ATOM 1952 C C . GLN A 1 243 ? 15.712 4.078 -12.139 1.00 90.69 243 GLN A C 1
ATOM 1954 O O . GLN A 1 243 ? 16.468 3.531 -12.936 1.00 90.69 243 GLN A O 1
ATOM 1959 N N . ALA A 1 244 ? 14.476 4.442 -12.491 1.00 92.12 244 ALA A N 1
ATOM 1960 C CA . ALA A 1 244 ? 13.963 4.247 -13.843 1.00 92.12 244 ALA A CA 1
ATOM 1961 C C . ALA A 1 244 ? 14.758 5.049 -14.889 1.00 92.12 244 ALA A C 1
ATOM 1963 O O . ALA A 1 244 ? 15.085 4.519 -15.949 1.00 92.12 244 ALA A O 1
ATOM 1964 N N . ALA A 1 245 ? 15.117 6.296 -14.577 1.00 93.62 245 ALA A N 1
ATOM 1965 C CA . ALA A 1 245 ? 15.908 7.173 -15.434 1.00 93.62 245 ALA A CA 1
ATOM 1966 C C . ALA A 1 245 ? 17.315 6.638 -15.722 1.00 93.62 245 ALA A C 1
ATOM 1968 O O . ALA A 1 245 ? 17.801 6.810 -16.840 1.00 93.62 245 ALA A O 1
ATOM 1969 N N . ALA A 1 246 ? 17.933 5.912 -14.785 1.00 91.88 246 ALA A N 1
ATOM 1970 C CA . ALA A 1 246 ? 19.228 5.266 -15.008 1.00 91.88 246 ALA A CA 1
ATOM 1971 C C . ALA A 1 246 ? 19.199 4.259 -16.177 1.00 91.88 246 ALA A C 1
ATOM 1973 O O . ALA A 1 246 ? 20.201 4.070 -16.862 1.00 91.88 246 ALA A O 1
ATOM 1974 N N . HIS A 1 247 ? 18.038 3.665 -16.473 1.00 89.56 247 HIS A N 1
ATOM 1975 C CA . HIS A 1 247 ? 17.863 2.772 -17.622 1.00 89.56 247 HIS A CA 1
ATOM 1976 C C . HIS A 1 247 ? 17.594 3.501 -18.947 1.00 89.56 247 HIS A C 1
ATOM 1978 O O . HIS A 1 247 ? 17.658 2.883 -20.009 1.00 89.56 247 HIS A O 1
ATOM 1984 N N . VAL A 1 248 ? 17.266 4.793 -18.890 1.00 88.69 248 VAL A N 1
ATOM 1985 C CA . VAL A 1 248 ? 16.766 5.600 -20.014 1.00 88.69 248 VAL A CA 1
ATOM 1986 C C . VAL A 1 248 ? 17.845 6.536 -20.579 1.00 88.69 248 VAL A C 1
ATOM 1988 O O . VAL A 1 248 ? 17.600 7.222 -21.563 1.00 88.69 248 VAL A O 1
ATOM 1991 N N . ALA A 1 249 ? 19.062 6.524 -20.027 1.00 70.94 249 ALA A N 1
ATOM 1992 C CA . ALA A 1 249 ? 20.140 7.456 -20.379 1.00 70.94 249 ALA A CA 1
ATOM 1993 C C . ALA A 1 249 ? 20.498 7.519 -21.885 1.00 70.94 249 ALA A C 1
ATOM 1995 O O . ALA A 1 249 ? 20.982 8.544 -22.351 1.00 70.94 249 ALA A O 1
ATOM 1996 N N . GLU A 1 250 ? 20.238 6.456 -22.655 1.00 70.19 250 GLU A N 1
ATOM 1997 C CA . GLU A 1 250 ? 20.504 6.379 -24.105 1.00 70.19 250 GLU A CA 1
ATOM 1998 C C . GLU A 1 250 ? 19.271 6.701 -24.985 1.00 70.19 250 GLU A C 1
ATOM 2000 O O . GLU A 1 250 ? 19.312 6.530 -26.205 1.00 70.19 250 GLU A O 1
ATOM 2005 N N . ALA A 1 251 ? 18.138 7.098 -24.398 1.00 74.00 251 ALA A N 1
ATOM 2006 C CA . ALA A 1 251 ? 16.908 7.361 -25.143 1.00 74.00 251 ALA A CA 1
ATOM 2007 C C . ALA A 1 251 ? 16.910 8.728 -25.846 1.00 74.00 251 ALA A C 1
ATOM 2009 O O . ALA A 1 251 ? 17.586 9.672 -25.437 1.00 74.00 251 ALA A O 1
ATOM 2010 N N . GLU A 1 252 ? 16.100 8.840 -26.901 1.00 75.12 252 GLU A N 1
ATOM 2011 C CA . GLU A 1 252 ? 15.843 10.112 -27.577 1.00 75.12 252 GLU A CA 1
ATOM 2012 C C . GLU A 1 252 ? 15.199 11.113 -26.603 1.00 75.12 252 GLU A C 1
ATOM 2014 O O . GLU A 1 252 ? 14.365 10.756 -25.764 1.00 75.12 252 GLU A O 1
ATOM 2019 N N . HIS A 1 253 ? 15.632 12.375 -26.685 1.00 76.69 253 HIS A N 1
ATOM 2020 C CA . HIS A 1 253 ? 15.311 13.406 -25.692 1.00 76.69 253 HIS A CA 1
ATOM 2021 C C . HIS A 1 253 ? 13.811 13.718 -25.606 1.00 76.69 253 HIS A C 1
ATOM 2023 O O . HIS A 1 253 ? 13.331 14.101 -24.542 1.00 76.69 253 HIS A O 1
ATOM 2029 N N . ASP A 1 254 ? 13.085 13.563 -26.711 1.00 82.62 254 ASP A N 1
ATOM 2030 C CA . ASP A 1 254 ? 11.652 13.833 -26.831 1.00 82.62 254 ASP A CA 1
ATOM 2031 C C . ASP A 1 254 ? 10.778 12.764 -26.156 1.00 82.62 254 ASP A C 1
ATOM 2033 O O . ASP A 1 254 ? 9.687 13.071 -25.684 1.00 82.62 254 ASP A O 1
ATOM 2037 N N . MET A 1 255 ? 11.271 11.529 -26.053 1.00 87.94 255 MET A N 1
ATOM 2038 C CA . MET A 1 255 ? 10.557 10.395 -25.458 1.00 87.94 255 MET A CA 1
ATOM 2039 C C . MET A 1 255 ? 11.062 10.022 -24.059 1.00 87.94 255 MET A C 1
ATOM 2041 O O . MET A 1 255 ? 10.477 9.151 -23.411 1.00 87.94 255 MET A O 1
ATOM 2045 N N . ALA A 1 256 ? 12.143 10.648 -23.583 1.00 91.25 256 ALA A N 1
ATOM 2046 C CA . ALA A 1 256 ? 12.825 10.271 -22.347 1.00 91.25 256 ALA A CA 1
ATOM 2047 C C . ALA A 1 256 ? 11.898 10.289 -21.120 1.00 91.25 256 ALA A C 1
ATOM 2049 O O . ALA A 1 256 ? 11.842 9.306 -20.387 1.00 91.25 256 ALA A O 1
ATOM 2050 N N . ASP A 1 257 ? 11.127 11.362 -20.916 1.00 93.00 257 ASP A N 1
ATOM 2051 C CA . ASP A 1 257 ? 10.246 11.498 -19.747 1.00 93.00 257 ASP A CA 1
ATOM 2052 C C . ASP A 1 257 ? 9.120 10.446 -19.736 1.00 93.00 257 ASP A C 1
ATOM 2054 O O . ASP A 1 257 ? 8.838 9.828 -18.708 1.00 93.00 257 ASP A O 1
ATOM 2058 N N . ASP A 1 258 ? 8.497 10.187 -20.890 1.00 93.56 258 ASP A N 1
ATOM 2059 C CA . ASP A 1 258 ? 7.461 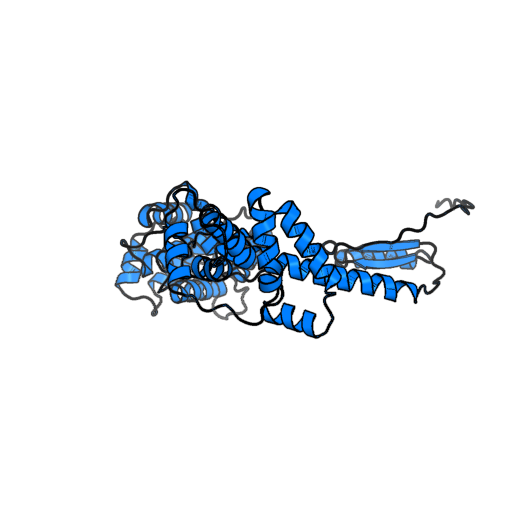9.155 -21.011 1.00 93.56 258 ASP A CA 1
ATOM 2060 C C . ASP A 1 258 ? 8.041 7.745 -20.822 1.00 93.56 258 ASP A C 1
ATOM 2062 O O . ASP A 1 258 ? 7.416 6.878 -20.199 1.00 93.56 258 ASP A O 1
ATOM 2066 N N . LEU A 1 259 ? 9.260 7.509 -21.317 1.00 93.81 259 LEU A N 1
ATOM 2067 C CA . LEU A 1 259 ? 9.950 6.238 -21.140 1.00 93.81 259 LEU A CA 1
ATOM 2068 C C . LEU A 1 259 ? 10.321 5.999 -19.671 1.00 93.81 259 LEU A C 1
ATOM 2070 O O . LEU A 1 259 ? 10.132 4.882 -19.190 1.00 93.81 259 LEU A O 1
ATOM 2074 N N . VAL A 1 260 ? 10.744 7.033 -18.932 1.00 94.56 260 VAL A N 1
ATOM 2075 C CA . VAL A 1 260 ? 10.964 6.962 -17.474 1.00 94.56 260 VAL A CA 1
ATOM 2076 C C . VAL A 1 260 ? 9.699 6.521 -16.751 1.00 94.56 260 VAL A C 1
ATOM 2078 O O . VAL A 1 260 ? 9.763 5.613 -15.926 1.00 94.56 260 VAL A O 1
ATOM 2081 N N . LEU A 1 261 ? 8.540 7.101 -17.073 1.00 93.75 261 LEU A N 1
ATOM 2082 C CA . LEU A 1 261 ? 7.273 6.737 -16.428 1.00 93.75 261 LEU A CA 1
ATOM 2083 C C . LEU A 1 261 ? 6.879 5.277 -16.695 1.00 93.75 261 LEU A C 1
ATOM 2085 O O . LEU A 1 261 ? 6.424 4.576 -15.787 1.00 93.75 261 LEU A O 1
ATOM 2089 N N . VAL A 1 262 ? 7.076 4.789 -17.922 1.00 93.06 262 VAL A N 1
ATOM 2090 C CA . VAL A 1 262 ? 6.785 3.390 -18.274 1.00 93.06 262 VAL A CA 1
ATOM 2091 C C . VAL A 1 262 ? 7.767 2.421 -17.613 1.00 93.06 262 VAL A C 1
ATOM 2093 O O . VAL A 1 262 ? 7.343 1.371 -17.120 1.00 93.06 262 VAL A O 1
ATOM 2096 N N . VAL A 1 263 ? 9.057 2.761 -17.562 1.00 92.38 263 VAL A N 1
ATOM 2097 C CA . VAL A 1 263 ? 10.077 1.956 -16.871 1.00 92.38 263 VAL A CA 1
ATOM 2098 C C . VAL A 1 263 ? 9.821 1.940 -15.364 1.00 92.38 263 VAL A C 1
ATOM 2100 O O . VAL A 1 263 ? 9.822 0.863 -14.769 1.00 92.38 263 VAL A O 1
ATOM 2103 N N . HIS A 1 264 ? 9.515 3.088 -14.751 1.00 91.00 264 HIS A N 1
ATOM 2104 C CA . HIS A 1 264 ? 9.149 3.195 -13.334 1.00 91.00 264 HIS A CA 1
ATOM 2105 C C . HIS A 1 264 ? 7.980 2.274 -13.006 1.00 91.00 264 HIS A C 1
ATOM 2107 O O . HIS A 1 264 ? 8.083 1.422 -12.121 1.00 91.00 264 HIS A O 1
ATOM 2113 N N . ARG A 1 265 ? 6.886 2.385 -13.765 1.00 88.75 265 ARG A N 1
ATOM 2114 C CA . ARG A 1 265 ? 5.709 1.536 -13.583 1.00 88.75 265 ARG A CA 1
ATOM 2115 C C . ARG A 1 265 ? 6.060 0.054 -13.704 1.00 88.75 265 ARG A C 1
ATOM 2117 O O . ARG A 1 265 ? 5.587 -0.758 -12.904 1.00 88.75 265 ARG A O 1
ATOM 2124 N N . TYR A 1 266 ? 6.880 -0.308 -14.690 1.00 89.06 266 TYR A N 1
ATOM 2125 C CA . TYR A 1 266 ? 7.318 -1.687 -14.854 1.00 89.06 266 TYR A CA 1
ATOM 2126 C C . TYR A 1 266 ? 8.075 -2.179 -13.614 1.00 89.06 266 TYR A C 1
ATOM 2128 O O . TYR A 1 266 ? 7.687 -3.187 -13.024 1.00 89.06 266 TYR A O 1
ATOM 2136 N N . LEU A 1 267 ? 9.098 -1.444 -13.173 1.00 86.31 267 LEU A N 1
ATOM 2137 C CA . LEU A 1 267 ? 9.938 -1.814 -12.032 1.00 86.31 267 LEU A CA 1
ATOM 2138 C C . LEU A 1 267 ? 9.154 -1.904 -10.715 1.00 86.31 267 LEU A C 1
ATOM 2140 O O . LEU A 1 267 ? 9.393 -2.812 -9.912 1.00 86.31 267 LEU A O 1
ATOM 2144 N N . THR A 1 268 ? 8.200 -0.997 -10.502 1.00 80.44 268 THR A N 1
ATOM 2145 C CA . THR A 1 268 ? 7.475 -0.873 -9.229 1.00 80.44 268 THR A CA 1
ATOM 2146 C C . THR A 1 268 ? 6.229 -1.751 -9.133 1.00 80.44 268 THR A C 1
ATOM 2148 O O . THR A 1 268 ? 5.914 -2.228 -8.039 1.00 80.44 268 THR A O 1
ATOM 2151 N N . ALA A 1 269 ? 5.523 -1.994 -10.243 1.00 79.31 269 ALA A N 1
ATOM 2152 C CA . ALA A 1 269 ? 4.196 -2.611 -10.211 1.00 79.31 269 ALA A CA 1
ATOM 2153 C C . ALA A 1 269 ? 4.042 -3.864 -11.084 1.00 79.31 269 ALA A C 1
ATOM 2155 O O . ALA A 1 269 ? 3.344 -4.799 -10.679 1.00 79.31 269 ALA A O 1
ATOM 2156 N N . ASP A 1 270 ? 4.652 -3.897 -12.271 1.00 86.12 270 ASP A N 1
ATOM 2157 C CA . ASP A 1 270 ? 4.312 -4.903 -13.286 1.00 86.12 270 ASP A CA 1
ATOM 2158 C C . ASP A 1 270 ? 5.351 -6.039 -13.406 1.00 86.12 270 ASP A C 1
ATOM 2160 O O . ASP A 1 270 ? 4.971 -7.184 -13.658 1.00 86.12 270 ASP A O 1
ATOM 2164 N N . ARG A 1 271 ? 6.638 -5.778 -13.129 1.00 87.12 271 ARG A N 1
ATOM 2165 C CA . ARG A 1 271 ? 7.749 -6.745 -13.248 1.00 87.12 271 ARG A CA 1
ATOM 2166 C C . ARG A 1 271 ? 7.481 -8.050 -12.511 1.00 87.12 271 ARG A C 1
ATOM 2168 O O . ARG A 1 271 ? 7.648 -9.131 -13.066 1.00 87.12 271 ARG A O 1
ATOM 2175 N N . TYR A 1 272 ? 7.032 -7.957 -11.264 1.00 87.06 272 TYR A N 1
ATOM 2176 C CA . TYR A 1 272 ? 6.782 -9.134 -10.437 1.00 87.06 272 TYR A CA 1
ATOM 2177 C C . TYR A 1 272 ? 5.664 -10.023 -10.993 1.00 87.06 272 TYR A C 1
ATOM 2179 O O . TYR A 1 272 ? 5.755 -11.243 -10.895 1.00 87.06 272 TYR A O 1
ATOM 2187 N N . ALA A 1 273 ? 4.634 -9.423 -11.596 1.00 87.56 273 ALA A N 1
ATOM 2188 C CA . ALA A 1 273 ? 3.547 -10.169 -12.219 1.00 87.56 273 ALA A CA 1
ATOM 2189 C C . ALA A 1 273 ? 4.036 -10.909 -13.469 1.00 87.56 273 ALA A C 1
ATOM 2191 O O . ALA A 1 273 ? 3.776 -12.097 -13.612 1.00 87.56 273 ALA A O 1
ATOM 2192 N N . VAL A 1 274 ? 4.804 -10.228 -14.329 1.00 90.56 274 VAL A N 1
ATOM 2193 C CA . VAL A 1 274 ? 5.368 -10.816 -15.558 1.00 90.56 274 VAL A CA 1
ATOM 2194 C C . VAL A 1 274 ? 6.210 -12.054 -15.241 1.00 90.56 274 VAL A C 1
ATOM 2196 O O . VAL A 1 274 ? 6.067 -13.087 -15.895 1.00 90.56 274 VAL A O 1
ATOM 2199 N N . TRP A 1 275 ? 7.047 -11.969 -14.207 1.00 91.75 275 TRP A N 1
ATOM 2200 C CA . TRP A 1 275 ? 7.884 -13.079 -13.757 1.00 91.75 275 TRP A CA 1
ATOM 2201 C C . TRP A 1 275 ? 7.093 -14.212 -13.112 1.00 91.75 275 TRP A C 1
ATOM 2203 O O . TRP A 1 275 ? 7.346 -15.378 -13.407 1.00 91.75 275 TRP A O 1
ATOM 2213 N N . LEU A 1 276 ? 6.125 -13.885 -12.254 1.00 91.75 276 LEU A N 1
ATOM 2214 C CA . LEU A 1 276 ? 5.280 -14.894 -11.624 1.00 91.75 276 LEU A CA 1
ATOM 2215 C C . LEU A 1 276 ? 4.478 -15.673 -12.673 1.00 91.75 276 LEU A C 1
ATOM 2217 O O . LEU A 1 276 ? 4.466 -16.897 -12.645 1.00 91.75 276 LEU A O 1
ATOM 2221 N N . GLU A 1 277 ? 3.891 -14.987 -13.652 1.00 92.06 277 GLU A N 1
ATOM 2222 C CA . GLU A 1 277 ? 3.152 -15.634 -14.738 1.00 92.06 277 GLU A CA 1
ATOM 2223 C C . GLU A 1 277 ? 4.050 -16.500 -15.644 1.00 92.06 277 GLU A C 1
ATOM 2225 O O . GLU A 1 277 ? 3.583 -17.481 -16.229 1.00 92.06 277 GLU A O 1
ATOM 2230 N N . ALA A 1 278 ? 5.329 -16.139 -15.806 1.00 93.81 278 ALA A N 1
ATOM 2231 C CA . ALA A 1 278 ? 6.308 -16.965 -16.518 1.00 93.81 278 ALA A CA 1
ATOM 2232 C C . ALA A 1 278 ? 6.634 -18.242 -15.734 1.00 93.81 278 ALA A C 1
ATOM 2234 O O . ALA A 1 278 ? 6.705 -19.331 -16.309 1.00 93.81 278 ALA A O 1
ATOM 2235 N N . TRP A 1 279 ? 6.781 -18.115 -14.415 1.00 94.56 279 TRP A N 1
ATOM 2236 C CA . TRP A 1 279 ? 7.010 -19.244 -13.524 1.00 94.56 279 TRP A CA 1
ATOM 2237 C C . TRP A 1 279 ? 5.815 -20.201 -13.514 1.00 94.56 279 TRP A C 1
ATOM 2239 O O . TRP A 1 279 ? 5.983 -21.397 -13.738 1.00 94.56 279 TRP A O 1
ATOM 2249 N N . GLU A 1 280 ? 4.600 -19.672 -13.362 1.00 92.44 280 GLU A N 1
ATOM 2250 C CA . GLU A 1 280 ? 3.356 -20.446 -13.435 1.00 92.44 280 GLU A CA 1
ATOM 2251 C C . GLU A 1 280 ? 3.218 -21.163 -14.785 1.00 92.44 280 GLU A C 1
ATOM 2253 O O . GLU A 1 280 ? 2.897 -22.346 -14.821 1.00 92.44 280 GLU A O 1
ATOM 2258 N N . GLN A 1 281 ? 3.538 -20.494 -15.899 1.00 92.12 281 GLN A N 1
ATOM 2259 C CA . GLN A 1 281 ? 3.520 -21.113 -17.229 1.00 92.12 281 GLN A CA 1
ATOM 2260 C C . GLN A 1 281 ? 4.539 -22.258 -17.362 1.00 92.12 281 GLN A C 1
ATOM 2262 O O . GLN A 1 281 ? 4.243 -23.271 -17.997 1.00 92.12 281 GLN A O 1
ATOM 2267 N N . THR A 1 282 ? 5.728 -22.107 -16.775 1.00 92.81 282 THR A N 1
ATOM 2268 C CA . THR A 1 282 ? 6.769 -23.149 -16.778 1.00 92.81 282 THR A CA 1
ATOM 2269 C C . THR A 1 282 ? 6.313 -24.360 -15.969 1.00 92.81 282 THR A C 1
ATOM 2271 O O . THR A 1 282 ? 6.378 -25.497 -16.440 1.00 92.81 282 THR A O 1
ATOM 2274 N N . LEU A 1 283 ? 5.773 -24.108 -14.775 1.00 89.31 283 LEU A N 1
ATOM 2275 C CA . LEU A 1 283 ? 5.206 -25.138 -13.915 1.00 89.31 283 LEU A CA 1
ATOM 2276 C C . LEU A 1 283 ? 4.056 -25.875 -14.613 1.00 89.31 283 LEU A C 1
ATOM 2278 O O . LEU A 1 283 ? 4.042 -27.104 -14.621 1.00 89.31 283 LEU A O 1
ATOM 2282 N N . ASP A 1 284 ? 3.135 -25.147 -15.247 1.00 86.12 284 ASP A N 1
ATOM 2283 C CA . ASP A 1 284 ? 2.029 -25.718 -16.019 1.00 86.12 284 ASP A CA 1
ATOM 2284 C C . ASP A 1 284 ? 2.541 -26.658 -17.120 1.00 86.12 284 ASP A C 1
ATOM 2286 O O . ASP A 1 284 ? 2.042 -27.777 -17.263 1.00 86.12 284 ASP A O 1
ATOM 2290 N N . ALA A 1 285 ? 3.557 -26.241 -17.881 1.00 87.19 285 ALA A N 1
ATOM 2291 C CA . ALA A 1 285 ? 4.145 -27.063 -18.936 1.00 87.19 285 ALA A CA 1
ATOM 2292 C C . ALA A 1 285 ? 4.771 -28.355 -18.379 1.00 87.19 285 ALA A C 1
ATOM 2294 O O . ALA A 1 285 ? 4.529 -29.439 -18.917 1.00 87.19 285 ALA A O 1
ATOM 2295 N N . HIS A 1 286 ? 5.510 -28.264 -17.269 1.00 85.56 286 HIS A N 1
ATOM 2296 C CA . HIS A 1 286 ? 6.100 -29.427 -16.596 1.00 85.56 286 HIS A CA 1
ATOM 2297 C C . HIS A 1 286 ? 5.033 -30.375 -16.022 1.00 85.56 286 HIS A C 1
ATOM 2299 O O . HIS A 1 286 ? 5.166 -31.600 -16.100 1.00 85.56 286 HIS A O 1
ATOM 2305 N N . LEU A 1 287 ? 3.948 -29.835 -15.460 1.00 83.12 287 LEU A N 1
ATOM 2306 C CA . LEU A 1 287 ? 2.833 -30.626 -14.932 1.00 83.12 287 LEU A CA 1
ATOM 2307 C C . LEU A 1 287 ? 2.080 -31.364 -16.043 1.00 83.12 287 LEU A C 1
ATOM 2309 O O . LEU A 1 287 ? 1.723 -32.528 -15.868 1.00 83.12 287 LEU A O 1
ATOM 2313 N N . VAL A 1 288 ? 1.877 -30.726 -17.199 1.00 81.31 288 VAL A N 1
ATOM 2314 C CA . VAL A 1 288 ? 1.269 -31.382 -18.365 1.00 81.31 288 VAL A CA 1
ATOM 2315 C C . VAL A 1 288 ? 2.148 -32.533 -18.858 1.00 81.31 288 VAL A C 1
ATOM 2317 O O . VAL A 1 288 ? 1.639 -33.639 -19.022 1.00 81.31 288 VAL A O 1
ATOM 2320 N N . GLN A 1 289 ? 3.457 -32.315 -19.016 1.00 79.44 289 GLN A N 1
ATOM 2321 C CA . GLN A 1 289 ? 4.392 -33.358 -19.462 1.00 79.44 289 GLN A CA 1
ATOM 2322 C C . GLN A 1 289 ? 4.487 -34.529 -18.467 1.00 79.44 289 GLN A C 1
ATOM 2324 O O . GLN A 1 289 ? 4.459 -35.692 -18.860 1.00 79.44 289 GLN A O 1
ATOM 2329 N N . SER A 1 290 ? 4.556 -34.248 -17.163 1.00 72.62 290 SER A N 1
ATOM 2330 C CA . SER A 1 290 ? 4.631 -35.291 -16.126 1.00 72.62 290 SER A CA 1
ATOM 2331 C C . SER A 1 290 ? 3.309 -36.042 -15.914 1.00 72.62 290 SER A C 1
ATOM 2333 O O . SER A 1 290 ? 3.316 -37.223 -15.556 1.00 72.62 290 SER A O 1
ATOM 2335 N N . GLY A 1 291 ? 2.170 -35.390 -16.166 1.00 62.94 291 GLY A N 1
ATOM 2336 C CA . GLY A 1 291 ? 0.836 -35.982 -16.069 1.00 62.94 291 GLY A CA 1
ATOM 2337 C C . GLY A 1 291 ? 0.528 -37.019 -17.153 1.00 62.94 291 GLY A C 1
ATOM 2338 O O . GLY A 1 291 ? -0.287 -37.913 -16.920 1.00 62.94 291 GLY A O 1
ATOM 2339 N N . GLU A 1 292 ? 1.206 -36.971 -18.303 1.00 56.09 292 GLU A N 1
ATOM 2340 C CA . GLU A 1 292 ? 1.041 -37.969 -19.373 1.00 56.09 292 GLU A CA 1
ATOM 2341 C C . GLU A 1 292 ? 1.527 -39.373 -18.961 1.00 56.09 292 GLU A C 1
ATOM 2343 O O . GLU A 1 292 ? 1.068 -40.370 -19.516 1.00 56.09 292 GLU A O 1
ATOM 2348 N N . ALA A 1 293 ? 2.371 -39.483 -17.928 1.00 52.00 293 ALA A N 1
ATOM 2349 C CA . ALA A 1 293 ? 2.988 -40.744 -17.513 1.00 52.00 293 ALA A CA 1
ATOM 2350 C C . ALA A 1 293 ? 2.189 -41.571 -16.478 1.00 52.00 293 ALA A C 1
ATOM 2352 O O . ALA A 1 293 ? 2.606 -42.679 -16.135 1.00 52.00 293 ALA A O 1
ATOM 2353 N N . ARG A 1 294 ? 1.060 -41.081 -15.935 1.00 52.53 294 ARG A N 1
ATOM 2354 C CA . ARG A 1 294 ? 0.317 -41.779 -14.857 1.00 52.53 294 ARG A CA 1
ATOM 2355 C C . ARG A 1 294 ? -1.203 -41.729 -15.012 1.00 52.53 294 ARG A C 1
ATOM 2357 O O . ARG A 1 294 ? -1.918 -41.333 -14.093 1.00 52.53 294 ARG A O 1
ATOM 2364 N N . VAL A 1 295 ? -1.728 -42.228 -16.126 1.00 54.53 295 VAL A N 1
ATOM 2365 C CA . VAL A 1 295 ? -3.122 -42.697 -16.129 1.00 54.53 295 VAL A CA 1
ATOM 2366 C C . VAL A 1 295 ? -3.143 -44.055 -15.429 1.00 54.53 295 VAL A C 1
ATOM 2368 O O . VAL A 1 295 ? -2.901 -45.089 -16.042 1.00 54.53 295 VAL A O 1
ATOM 2371 N N . ARG A 1 296 ? -3.386 -44.064 -14.114 1.00 54.38 296 ARG A N 1
ATOM 2372 C CA . ARG A 1 296 ? -3.843 -45.293 -13.458 1.00 54.38 296 ARG A CA 1
ATOM 2373 C C . ARG A 1 296 ? -5.278 -45.510 -13.911 1.00 54.38 296 ARG A C 1
ATOM 2375 O O . ARG A 1 296 ? -6.153 -44.733 -13.532 1.00 54.38 296 ARG A O 1
ATOM 2382 N N . GLU A 1 297 ? -5.510 -46.535 -14.723 1.00 56.44 297 GLU A N 1
ATOM 2383 C CA . GLU A 1 297 ? -6.855 -47.039 -14.993 1.00 56.44 297 GLU A CA 1
ATOM 2384 C C . GLU A 1 297 ? -7.435 -47.595 -13.686 1.00 56.44 297 GLU A C 1
ATOM 2386 O O . GLU A 1 297 ? -7.346 -48.780 -13.382 1.00 56.44 297 GLU A O 1
ATOM 2391 N N . HIS A 1 298 ? -7.998 -46.719 -12.859 1.00 57.69 298 HIS A N 1
ATOM 2392 C CA . HIS A 1 298 ? -8.982 -47.153 -11.884 1.00 57.69 298 HIS A CA 1
ATOM 2393 C C . HIS A 1 298 ? -10.298 -47.320 -12.637 1.00 57.69 298 HIS A C 1
ATOM 2395 O O . HIS A 1 298 ? -10.761 -46.382 -13.286 1.00 57.69 298 HIS A O 1
ATOM 2401 N N . ALA A 1 299 ? -10.882 -48.516 -12.568 1.00 71.62 299 ALA A N 1
ATOM 2402 C CA . ALA A 1 299 ? -12.211 -48.799 -13.093 1.00 71.62 299 ALA A CA 1
ATOM 2403 C C . ALA A 1 299 ? -13.256 -48.051 -12.247 1.00 71.62 299 ALA A C 1
ATOM 2405 O O . ALA A 1 299 ? -13.823 -48.602 -11.308 1.00 71.62 299 ALA A O 1
ATOM 2406 N N . VAL A 1 300 ? -13.434 -46.764 -12.534 1.00 78.12 300 VAL A N 1
ATOM 2407 C CA . VAL A 1 300 ? -14.466 -45.909 -11.947 1.00 78.12 300 VAL A CA 1
ATOM 2408 C C . VAL A 1 300 ? -15.438 -45.479 -13.035 1.00 78.12 300 VAL A C 1
ATOM 2410 O O . VAL A 1 300 ? -15.021 -45.142 -14.143 1.00 78.12 300 VAL A O 1
ATOM 2413 N N . ASP A 1 301 ? -16.729 -45.477 -12.716 1.00 83.19 301 ASP A N 1
ATOM 2414 C CA . ASP A 1 301 ? -17.787 -45.069 -13.645 1.00 83.19 301 ASP A CA 1
ATOM 2415 C C . ASP A 1 301 ? -17.776 -43.548 -13.857 1.00 83.19 301 ASP A C 1
ATOM 2417 O O . ASP A 1 301 ? -18.074 -43.064 -14.950 1.00 83.19 301 ASP A O 1
ATOM 2421 N N . ALA A 1 302 ? -17.386 -42.783 -12.828 1.00 83.19 302 ALA A N 1
ATOM 2422 C CA . ALA A 1 302 ? -17.134 -41.351 -12.943 1.00 83.19 302 ALA A CA 1
ATOM 2423 C C . ALA A 1 302 ? -16.115 -40.842 -11.912 1.00 83.19 302 ALA A C 1
ATOM 2425 O O . ALA A 1 302 ? -16.013 -41.343 -10.789 1.00 83.19 302 ALA A O 1
ATOM 2426 N N . GLN A 1 303 ? -15.395 -39.788 -12.299 1.00 85.31 303 GLN A N 1
ATOM 2427 C CA . GLN A 1 303 ? -14.551 -38.989 -11.413 1.00 85.31 303 GLN A CA 1
ATOM 2428 C C . GLN A 1 303 ? -15.202 -37.621 -11.213 1.00 85.31 303 GLN A C 1
ATOM 2430 O O . GLN A 1 303 ? -15.535 -36.945 -12.186 1.00 85.31 303 GLN A O 1
ATOM 2435 N N . LEU A 1 304 ? -15.387 -37.214 -9.959 1.00 84.38 304 LEU A N 1
ATOM 2436 C CA . LEU A 1 304 ? -16.034 -35.956 -9.598 1.00 84.38 304 LEU A CA 1
ATOM 2437 C C . LEU A 1 304 ? -15.058 -35.045 -8.850 1.00 84.38 304 LEU A C 1
ATOM 2439 O O . LEU A 1 304 ? -14.335 -35.485 -7.955 1.00 84.38 304 LEU A O 1
ATOM 2443 N N . LEU A 1 305 ? -15.062 -33.759 -9.198 1.00 85.56 305 LEU A N 1
ATOM 2444 C CA . LEU A 1 305 ? -14.261 -32.733 -8.537 1.00 85.56 305 LEU A CA 1
ATOM 2445 C C . LEU A 1 305 ? -15.159 -31.893 -7.622 1.00 85.56 305 LEU A C 1
ATOM 2447 O O . LEU A 1 305 ? -16.176 -31.360 -8.061 1.00 85.56 305 LEU A O 1
ATOM 2451 N N . PHE A 1 306 ? -14.765 -31.750 -6.363 1.00 83.81 306 PHE A N 1
ATOM 2452 C CA . PHE A 1 306 ? -15.447 -30.950 -5.349 1.00 83.81 306 PHE A CA 1
ATOM 2453 C C . PHE A 1 306 ? -14.511 -29.871 -4.816 1.00 83.81 306 PHE A C 1
ATOM 2455 O O . PHE A 1 306 ? -13.294 -29.987 -4.936 1.00 83.81 306 PHE A O 1
ATOM 2462 N N . CYS A 1 307 ? -15.053 -28.833 -4.177 1.00 83.56 307 CYS A N 1
ATOM 2463 C CA . CYS A 1 307 ? -14.228 -27.926 -3.381 1.00 83.56 307 CYS A CA 1
ATOM 2464 C C . CYS A 1 307 ? -13.440 -28.722 -2.323 1.00 83.56 307 CYS A C 1
ATOM 2466 O O . CYS A 1 307 ? -13.991 -29.624 -1.710 1.00 83.56 307 CYS A O 1
ATOM 2468 N N . ILE A 1 308 ? -12.188 -28.364 -2.032 1.00 82.88 308 ILE A N 1
ATOM 2469 C CA . ILE A 1 308 ? -11.394 -28.990 -0.951 1.00 82.88 308 ILE A CA 1
ATOM 2470 C C . ILE A 1 308 ? -11.931 -28.653 0.455 1.00 82.88 308 ILE A C 1
ATOM 2472 O O . ILE A 1 308 ? -11.429 -29.131 1.465 1.00 82.88 308 ILE A O 1
ATOM 2476 N N . ASP A 1 309 ? -12.957 -27.807 0.517 1.00 81.94 309 ASP A N 1
ATOM 2477 C CA . ASP A 1 309 ? -13.660 -27.441 1.735 1.00 81.94 309 ASP A CA 1
ATOM 2478 C C . ASP A 1 309 ? -14.242 -28.682 2.430 1.00 81.94 309 ASP A C 1
ATOM 2480 O O . ASP A 1 309 ? -14.950 -29.482 1.809 1.00 81.94 309 ASP A O 1
ATOM 2484 N N . VAL A 1 310 ? -13.984 -28.801 3.737 1.00 83.00 310 VAL A N 1
ATOM 2485 C CA . VAL A 1 310 ? -14.425 -29.918 4.591 1.00 83.00 310 VAL A CA 1
ATOM 2486 C C . VAL A 1 310 ? -15.949 -30.086 4.572 1.00 83.00 310 VAL A C 1
ATOM 2488 O O . VAL A 1 310 ? -16.451 -31.192 4.745 1.00 83.00 310 VAL A O 1
ATOM 2491 N N . ARG A 1 311 ? -16.713 -29.025 4.280 1.00 84.00 311 ARG A N 1
ATOM 2492 C CA . ARG A 1 311 ? -18.177 -29.093 4.142 1.00 84.00 311 ARG A CA 1
ATOM 2493 C C . ARG A 1 311 ? -18.636 -29.948 2.959 1.00 84.00 311 ARG A C 1
ATOM 2495 O O . ARG A 1 311 ? -19.770 -30.412 2.971 1.00 84.00 311 ARG A O 1
ATOM 2502 N N . SER A 1 312 ? -17.793 -30.158 1.947 1.00 87.94 312 SER A N 1
ATOM 2503 C CA . SER A 1 312 ? -18.102 -31.052 0.820 1.00 87.94 312 SER A CA 1
ATOM 2504 C C . SER A 1 312 ? -17.852 -32.531 1.139 1.00 87.94 312 SER A C 1
ATOM 2506 O O . SER A 1 312 ? -18.362 -33.402 0.434 1.00 87.94 312 SER A O 1
ATOM 2508 N N . GLU A 1 313 ? -17.102 -32.824 2.206 1.00 89.75 313 GLU A N 1
ATOM 2509 C CA . GLU A 1 313 ? -16.675 -34.179 2.560 1.00 89.75 313 GLU A CA 1
ATOM 2510 C C . GLU A 1 313 ? -17.851 -35.149 2.764 1.00 89.75 313 GLU A C 1
ATOM 2512 O O . GLU A 1 313 ? -17.799 -36.243 2.199 1.00 89.75 313 GLU A O 1
ATOM 2517 N N . PRO A 1 314 ? -18.951 -34.790 3.462 1.00 92.12 314 PRO A N 1
ATOM 2518 C CA . PRO A 1 314 ? -20.073 -35.714 3.631 1.00 92.12 314 PRO A CA 1
ATOM 2519 C C . PRO A 1 314 ? -20.698 -36.146 2.298 1.00 92.12 314 PRO A C 1
ATOM 2521 O O . PRO A 1 314 ? -20.992 -37.324 2.102 1.00 92.12 314 PRO A O 1
ATOM 2524 N N . LEU A 1 315 ? -20.850 -35.212 1.353 1.00 89.44 315 LEU A N 1
ATOM 2525 C CA . LEU A 1 315 ? -21.389 -35.495 0.021 1.00 89.44 315 LEU A CA 1
ATOM 2526 C C . LEU A 1 315 ? -20.437 -36.380 -0.791 1.00 89.44 315 LEU A C 1
ATOM 2528 O O . LEU A 1 315 ? -20.872 -37.338 -1.428 1.00 89.44 315 LEU A O 1
ATOM 2532 N N . ARG A 1 316 ? -19.136 -36.086 -0.735 1.00 91.69 316 ARG A N 1
ATOM 2533 C CA . ARG A 1 316 ? -18.095 -36.883 -1.391 1.00 91.69 316 ARG A CA 1
ATOM 2534 C C . ARG A 1 316 ? -18.117 -38.335 -0.926 1.00 91.69 316 ARG A C 1
ATOM 2536 O O . ARG A 1 316 ? -18.201 -39.237 -1.753 1.00 91.69 316 ARG A O 1
ATOM 2543 N N . ARG A 1 317 ? -18.126 -38.552 0.392 1.00 91.56 317 ARG A N 1
ATOM 2544 C CA . ARG A 1 317 ? -18.162 -39.894 0.991 1.00 91.56 317 ARG A CA 1
ATOM 2545 C C . ARG A 1 317 ? -19.439 -40.645 0.671 1.00 91.56 317 ARG A C 1
ATOM 2547 O O . ARG A 1 317 ? -19.387 -41.845 0.429 1.00 91.56 317 ARG A O 1
ATOM 2554 N N . HIS A 1 318 ? -20.568 -39.944 0.626 1.00 92.56 318 HIS A N 1
ATOM 2555 C CA . HIS A 1 318 ? -21.824 -40.557 0.221 1.00 92.56 318 HIS A CA 1
ATOM 2556 C C . HIS A 1 318 ? -21.771 -41.051 -1.232 1.00 92.56 318 HIS A C 1
ATOM 2558 O O . HIS A 1 318 ? -22.169 -42.178 -1.502 1.00 92.56 318 HIS A O 1
ATOM 2564 N N . LEU A 1 319 ? -21.219 -40.256 -2.154 1.00 89.81 319 LEU A N 1
ATOM 2565 C CA . LEU A 1 319 ? -21.056 -40.664 -3.552 1.00 89.81 319 LEU A CA 1
ATOM 2566 C C . LEU A 1 319 ? -20.094 -41.846 -3.702 1.00 89.81 319 LEU A C 1
ATOM 2568 O O . LEU A 1 319 ? -20.441 -42.804 -4.380 1.00 89.81 319 LEU A O 1
ATOM 2572 N N . GLU A 1 320 ? -18.937 -41.828 -3.036 1.00 90.06 320 GLU A N 1
ATOM 2573 C CA . GLU A 1 320 ? -17.982 -42.954 -3.047 1.00 90.06 320 GLU A CA 1
ATOM 2574 C C . GLU A 1 320 ? -18.596 -44.254 -2.501 1.00 90.06 320 GLU A C 1
ATOM 2576 O O . GLU A 1 320 ? -18.241 -45.340 -2.950 1.00 90.06 320 GLU A O 1
ATOM 2581 N N . ALA A 1 321 ? -19.543 -44.165 -1.562 1.00 91.75 321 ALA A N 1
ATOM 2582 C CA . ALA A 1 321 ? -20.229 -45.330 -1.007 1.00 91.75 321 ALA A CA 1
ATOM 2583 C C . ALA A 1 321 ? -21.302 -45.927 -1.941 1.00 91.75 321 ALA A C 1
ATOM 2585 O O . ALA A 1 321 ? -21.651 -47.097 -1.793 1.00 91.75 321 ALA A O 1
ATOM 2586 N N . LEU A 1 322 ? -21.841 -45.149 -2.888 1.00 91.88 322 LEU A N 1
ATOM 2587 C CA . LEU A 1 322 ? -22.930 -45.578 -3.778 1.00 91.88 322 LEU A CA 1
ATOM 2588 C C . LEU A 1 322 ? -22.464 -46.420 -4.973 1.00 91.88 322 LEU A C 1
ATOM 2590 O O . LEU A 1 322 ? -23.294 -47.034 -5.645 1.00 91.88 322 LEU A O 1
ATOM 2594 N N . GLY A 1 323 ? -21.170 -46.437 -5.281 1.00 85.38 323 GLY A N 1
ATOM 2595 C CA . GLY A 1 323 ? -20.661 -47.148 -6.448 1.00 85.38 323 GLY A CA 1
ATOM 2596 C C . GLY A 1 323 ? -19.204 -46.822 -6.753 1.00 85.38 323 GLY A C 1
ATOM 2597 O O . GLY A 1 323 ? -18.528 -46.200 -5.935 1.00 85.38 323 GLY A O 1
ATOM 2598 N N . PRO A 1 324 ? -18.700 -47.220 -7.931 1.00 88.56 324 PRO A N 1
ATOM 2599 C CA . PRO A 1 324 ? -17.315 -46.993 -8.330 1.00 88.56 324 PRO A CA 1
ATOM 2600 C C . PRO A 1 324 ? -17.113 -45.531 -8.766 1.00 88.56 324 PRO A C 1
ATOM 2602 O O . PRO A 1 324 ? -16.765 -45.243 -9.908 1.00 88.56 324 PRO A O 1
ATOM 2605 N N . TYR A 1 325 ? -17.359 -44.590 -7.857 1.00 88.94 325 TYR A N 1
ATOM 2606 C CA . TYR A 1 325 ? -17.141 -43.162 -8.044 1.00 88.94 325 TYR A CA 1
ATOM 2607 C C . TYR A 1 325 ? -15.886 -42.740 -7.287 1.00 88.94 325 TYR A C 1
ATOM 2609 O O . TYR A 1 325 ? -15.711 -43.096 -6.125 1.00 88.94 325 TYR A O 1
ATOM 2617 N N . ALA A 1 326 ? -15.026 -41.949 -7.924 1.00 85.44 326 ALA A N 1
ATOM 2618 C CA . ALA A 1 326 ? -13.887 -41.330 -7.248 1.00 85.44 326 ALA A CA 1
ATOM 2619 C C . ALA A 1 326 ? -14.130 -39.831 -7.085 1.00 85.44 326 ALA A C 1
ATOM 2621 O O . ALA A 1 326 ? -14.479 -39.151 -8.053 1.00 85.44 326 ALA A O 1
ATOM 2622 N N . THR A 1 327 ? -13.919 -39.303 -5.877 1.00 88.25 327 THR A N 1
ATOM 2623 C CA . THR A 1 327 ? -14.068 -37.870 -5.617 1.00 88.25 327 THR A CA 1
ATOM 2624 C C . THR A 1 327 ? -12.743 -37.222 -5.242 1.00 88.25 327 THR A C 1
ATOM 2626 O O . THR A 1 327 ? -11.983 -37.727 -4.414 1.00 88.25 327 THR A O 1
ATOM 2629 N N . TYR A 1 328 ? -12.478 -36.048 -5.803 1.00 85.56 328 TYR A N 1
ATOM 2630 C CA . TYR A 1 328 ? -11.264 -35.280 -5.539 1.00 85.56 328 TYR A CA 1
ATOM 2631 C C . TYR A 1 328 ? -11.618 -33.892 -5.014 1.00 85.56 328 TYR A C 1
ATOM 2633 O O . TYR A 1 328 ? -12.577 -33.273 -5.470 1.00 85.56 328 TYR A O 1
ATOM 2641 N N . GLY A 1 329 ? -10.839 -33.404 -4.050 1.00 81.12 329 GLY A N 1
ATOM 2642 C CA . GLY A 1 329 ? -10.949 -32.041 -3.540 1.00 81.12 329 GLY A CA 1
ATOM 2643 C C . GLY A 1 329 ? -10.050 -31.091 -4.329 1.00 81.12 329 GLY A C 1
ATOM 2644 O O . GLY A 1 329 ? -8.884 -31.391 -4.567 1.00 81.12 329 GLY A O 1
ATOM 2645 N N . CYS A 1 330 ? -10.576 -29.932 -4.700 1.00 71.75 330 CYS A N 1
ATOM 2646 C CA . CYS A 1 330 ? -9.872 -28.867 -5.398 1.00 71.75 330 CYS A CA 1
ATOM 2647 C C . CYS A 1 330 ? -10.150 -27.529 -4.709 1.00 71.75 330 CYS A C 1
ATOM 2649 O O . CYS A 1 330 ? -11.289 -27.213 -4.369 1.00 71.75 330 CYS A O 1
ATOM 2651 N N . ALA A 1 331 ? -9.127 -26.714 -4.469 1.00 70.06 331 ALA A N 1
ATOM 2652 C CA . ALA A 1 331 ? -9.357 -25.361 -3.980 1.00 70.06 331 ALA A CA 1
ATOM 2653 C C . ALA A 1 331 ? -9.983 -24.527 -5.109 1.00 70.06 331 ALA A C 1
ATOM 2655 O O . ALA A 1 331 ? -9.329 -24.257 -6.110 1.00 70.06 331 ALA A O 1
ATOM 2656 N N . GLY A 1 332 ? -11.235 -24.087 -4.941 1.00 50.94 332 GLY A N 1
ATOM 2657 C CA . GLY A 1 332 ? -12.007 -23.375 -5.974 1.00 50.94 332 GLY A CA 1
ATOM 2658 C C . GLY A 1 332 ? -11.458 -22.007 -6.411 1.00 50.94 332 GLY A C 1
ATOM 2659 O O . GLY A 1 332 ? -12.110 -21.319 -7.187 1.00 50.94 332 GLY A O 1
ATOM 2660 N N . PHE A 1 333 ? -10.287 -21.600 -5.912 1.00 48.50 333 PHE A N 1
ATOM 2661 C CA . PHE A 1 333 ? -9.597 -20.364 -6.289 1.00 48.50 333 PHE A CA 1
ATOM 2662 C C . PHE A 1 333 ? -8.338 -20.597 -7.142 1.00 48.50 333 PHE A C 1
ATOM 2664 O O . PHE A 1 333 ? -7.676 -19.635 -7.519 1.00 48.50 333 PHE A O 1
ATOM 2671 N N . LEU A 1 334 ? -7.996 -21.854 -7.442 1.00 48.12 334 LEU A N 1
ATOM 2672 C CA . LEU A 1 334 ? -6.878 -22.210 -8.314 1.00 48.12 334 LEU A CA 1
ATOM 2673 C C . LEU A 1 334 ? -7.430 -22.596 -9.688 1.00 48.12 334 LEU A C 1
ATOM 2675 O O . LEU A 1 334 ? -8.261 -23.496 -9.811 1.00 48.12 334 LEU A O 1
ATOM 2679 N N . THR A 1 335 ? -6.989 -21.896 -10.730 1.00 37.47 335 THR A N 1
ATOM 2680 C CA . THR A 1 335 ? -7.312 -22.213 -12.124 1.00 37.47 335 THR A CA 1
ATOM 2681 C C . THR A 1 335 ? -6.698 -23.558 -12.491 1.00 37.47 335 THR A C 1
ATOM 2683 O O . THR A 1 335 ? -5.491 -23.649 -12.690 1.00 37.47 335 THR A O 1
ATOM 2686 N N . TRP A 1 336 ? -7.516 -24.607 -12.590 1.00 49.03 336 TRP A N 1
ATOM 2687 C CA . TRP A 1 336 ? -7.066 -25.910 -13.077 1.00 49.03 336 TRP A CA 1
ATOM 2688 C C . TRP A 1 336 ? -7.373 -26.077 -14.563 1.00 49.03 336 TRP A C 1
ATOM 2690 O O . TRP A 1 336 ? -8.467 -25.746 -15.026 1.00 49.03 336 TRP A O 1
ATOM 2700 N N . ARG A 1 337 ? -6.438 -26.665 -15.312 1.00 45.47 337 ARG A N 1
ATOM 2701 C CA . ARG A 1 337 ? -6.679 -27.120 -16.686 1.00 45.47 337 ARG A CA 1
ATOM 2702 C C . ARG A 1 337 ? -7.077 -28.590 -16.658 1.00 45.47 337 ARG A C 1
ATOM 2704 O O . ARG A 1 337 ? -6.266 -29.460 -16.363 1.00 45.47 337 ARG A O 1
ATOM 2711 N N . CYS A 1 338 ? -8.341 -28.872 -16.956 1.00 45.22 338 CYS A N 1
ATOM 2712 C CA . CYS A 1 338 ? -8.829 -30.241 -17.104 1.00 45.22 338 CYS A CA 1
ATOM 2713 C C . CYS A 1 338 ? -8.742 -30.663 -18.572 1.00 45.22 338 CYS A C 1
ATOM 2715 O O . CYS A 1 338 ? -9.306 -30.005 -19.447 1.00 45.22 338 CYS A O 1
ATOM 2717 N N . ARG A 1 339 ? -8.077 -31.787 -18.854 1.00 42.00 339 ARG A N 1
ATOM 2718 C CA . ARG A 1 339 ? -8.153 -32.425 -20.171 1.00 42.00 339 ARG A CA 1
ATOM 2719 C C . ARG A 1 339 ? -9.401 -33.304 -20.208 1.00 42.00 339 ARG A C 1
ATOM 2721 O O . ARG A 1 339 ? -9.426 -34.377 -19.616 1.00 42.00 339 ARG A O 1
ATOM 2728 N N . HIS A 1 340 ? -10.444 -32.846 -20.889 1.00 41.38 340 HIS A N 1
ATOM 2729 C CA . HIS A 1 340 ? -11.662 -33.629 -21.084 1.00 41.38 340 HIS A CA 1
ATOM 2730 C C . HIS A 1 340 ? -11.522 -34.532 -22.317 1.00 41.38 340 HIS A C 1
ATOM 2732 O O . HIS A 1 340 ? -11.250 -34.052 -23.419 1.00 41.38 340 HIS A O 1
ATOM 2738 N N . ARG A 1 341 ? -11.740 -35.841 -22.151 1.00 40.03 341 ARG A N 1
ATOM 2739 C CA . ARG A 1 341 ? -11.909 -36.782 -23.265 1.00 40.03 341 ARG A CA 1
ATOM 2740 C C . ARG A 1 341 ? -13.405 -37.040 -23.424 1.00 40.03 341 ARG A C 1
ATOM 2742 O O . ARG A 1 341 ? -14.041 -37.522 -22.493 1.00 40.03 341 ARG A O 1
ATOM 2749 N N . SER A 1 342 ? -13.977 -36.690 -24.575 1.00 30.05 342 SER A N 1
ATOM 2750 C CA . SER A 1 342 ? -15.410 -36.876 -24.813 1.00 30.05 342 SER A CA 1
ATOM 2751 C C . SER A 1 342 ? -15.784 -38.360 -24.813 1.00 30.05 342 SER A C 1
ATOM 2753 O O . SER A 1 342 ? -15.187 -39.181 -25.510 1.00 30.05 342 SER A O 1
ATOM 2755 N N . TRP A 1 343 ? -16.786 -38.696 -24.003 1.00 37.69 343 TRP A N 1
ATOM 2756 C CA . TRP A 1 343 ? -17.328 -40.043 -23.860 1.00 37.69 343 TRP A CA 1
ATOM 2757 C C . TRP A 1 343 ? -18.130 -40.403 -25.125 1.00 37.69 343 TRP A C 1
ATOM 2759 O O . TRP A 1 343 ? -19.295 -40.033 -25.261 1.00 37.69 343 TRP A O 1
ATOM 2769 N N . ARG A 1 344 ? -17.525 -41.101 -26.097 1.00 35.91 344 ARG A N 1
ATOM 2770 C CA . ARG A 1 344 ? -18.289 -41.735 -27.187 1.00 35.91 344 ARG A CA 1
ATOM 2771 C C . ARG A 1 344 ? -18.738 -43.137 -26.763 1.00 35.91 344 ARG A C 1
ATOM 2773 O O . ARG A 1 344 ? -17.964 -44.082 -26.800 1.00 35.91 344 ARG A O 1
ATOM 2780 N N . ALA A 1 345 ? -20.024 -43.202 -26.413 1.00 41.88 345 ALA A N 1
ATOM 2781 C CA . ALA A 1 345 ? -20.965 -44.318 -26.542 1.00 41.88 345 ALA A CA 1
ATOM 2782 C C . ALA A 1 345 ? -20.591 -45.692 -25.950 1.00 41.88 345 ALA A C 1
ATOM 2784 O O . ALA A 1 345 ? -19.989 -46.527 -26.617 1.00 41.88 345 ALA A O 1
ATOM 2785 N N . ARG A 1 346 ? -21.158 -45.985 -24.770 1.00 32.12 346 ARG A N 1
ATOM 2786 C CA . ARG A 1 346 ? -21.798 -47.276 -24.429 1.00 32.12 346 ARG A CA 1
ATOM 2787 C C . ARG A 1 346 ? -22.745 -47.098 -23.230 1.00 32.12 346 ARG A C 1
ATOM 2789 O O . ARG A 1 346 ? -22.559 -47.682 -22.173 1.00 32.12 346 ARG A O 1
ATOM 2796 N N . MET A 1 347 ? -23.789 -46.280 -23.383 1.00 28.72 347 MET A N 1
ATOM 2797 C CA . MET A 1 347 ? -24.917 -46.320 -22.444 1.00 28.72 347 MET A CA 1
ATOM 2798 C C . MET A 1 347 ? -25.832 -47.488 -22.827 1.00 28.72 347 MET A C 1
ATOM 2800 O O . MET A 1 347 ? -26.620 -47.389 -23.763 1.00 28.72 347 MET A O 1
ATOM 2804 N N . ARG A 1 348 ? -25.725 -48.612 -22.108 1.00 26.12 348 ARG A N 1
ATOM 2805 C CA . ARG A 1 348 ? -26.869 -49.509 -21.905 1.00 26.12 348 ARG A CA 1
ATOM 2806 C C . ARG A 1 348 ? -27.559 -49.046 -20.631 1.00 26.12 348 ARG A C 1
ATOM 2808 O O . ARG A 1 348 ? -27.121 -49.359 -19.531 1.00 26.12 348 ARG A O 1
ATOM 2815 N N . THR A 1 349 ? -28.614 -48.263 -20.794 1.00 26.08 349 THR A N 1
ATOM 2816 C CA . THR A 1 349 ? -29.477 -47.803 -19.710 1.00 26.08 349 THR A CA 1
ATOM 2817 C C . THR A 1 349 ? -30.145 -49.020 -19.064 1.00 26.08 349 THR A C 1
ATOM 2819 O O . THR A 1 349 ? -30.987 -49.668 -19.682 1.00 26.08 349 THR A O 1
ATOM 2822 N N . ARG A 1 350 ? -29.781 -49.359 -17.823 1.00 24.39 350 ARG A N 1
ATOM 2823 C CA . ARG A 1 350 ? -30.645 -50.148 -16.935 1.00 24.39 350 ARG A CA 1
ATOM 2824 C C . ARG A 1 350 ? -31.239 -49.186 -15.918 1.00 24.39 350 ARG A C 1
ATOM 2826 O O . ARG A 1 350 ? -30.549 -48.724 -15.019 1.00 24.39 350 ARG A O 1
ATOM 2833 N N . ALA A 1 351 ? -32.514 -48.865 -16.105 1.00 25.05 351 ALA A N 1
ATOM 2834 C CA . ALA A 1 351 ? -33.303 -48.170 -15.104 1.00 25.05 351 ALA A CA 1
ATOM 2835 C C . ALA A 1 351 ? -33.536 -49.124 -13.924 1.00 25.05 351 ALA A C 1
ATOM 2837 O O . ALA A 1 351 ? -34.166 -50.167 -14.092 1.00 25.05 351 ALA A O 1
ATOM 2838 N N . VAL A 1 352 ? -33.027 -48.774 -12.744 1.00 27.34 352 VAL A N 1
ATOM 2839 C CA . VAL A 1 352 ? -33.485 -49.362 -11.483 1.00 27.34 352 VAL A CA 1
ATOM 2840 C C . VAL A 1 352 ? -34.501 -48.387 -10.905 1.00 27.34 352 VAL A C 1
ATOM 2842 O O . VAL A 1 352 ? -34.175 -47.254 -10.561 1.00 27.34 352 VAL A O 1
ATOM 2845 N N . ARG A 1 353 ? -35.761 -48.819 -10.890 1.00 21.95 353 ARG A N 1
ATOM 2846 C CA . ARG A 1 353 ? -36.878 -48.108 -10.274 1.00 21.95 353 ARG A CA 1
ATOM 2847 C C . ARG A 1 353 ? -36.782 -48.369 -8.771 1.00 21.95 353 ARG A C 1
ATOM 2849 O O . ARG A 1 353 ? -36.921 -49.513 -8.356 1.00 21.95 353 ARG A O 1
ATOM 2856 N N . LEU A 1 354 ? -36.492 -47.336 -7.986 1.00 25.98 354 LEU A N 1
ATOM 2857 C CA . LEU A 1 354 ? -36.644 -47.387 -6.534 1.00 25.98 354 LEU A CA 1
ATOM 2858 C C . LEU A 1 354 ? -38.138 -47.228 -6.228 1.00 25.98 354 LEU A C 1
ATOM 2860 O O . LEU A 1 354 ? -38.743 -46.234 -6.633 1.00 25.98 354 LEU A O 1
ATOM 2864 N N . SER A 1 355 ? -38.721 -48.244 -5.598 1.00 32.34 355 SER A N 1
ATOM 2865 C CA . SER A 1 355 ? -40.030 -48.209 -4.936 1.00 32.34 355 SER A CA 1
ATOM 2866 C C . SER A 1 355 ? -39.832 -48.111 -3.438 1.00 32.34 355 SER A C 1
ATOM 2868 O O . SER A 1 355 ? -38.956 -48.871 -2.961 1.00 32.34 355 SER A O 1
#

Radius of gyration: 27.52 Å; Cα contacts (8 Å, |Δi|>4): 369; chains: 1; bounding box: 64×71×62 Å

pLDDT: mean 84.27, std 16.5, range [21.95, 98.38]

Sequence (355 aa):
MRRLQALGGVRLYPSWRLLQDAYSRGEIDPNALKDRMNRYLDHHVPVPLRAAFARIQPRLTQEEAELPITDEAAALAARTAARVDLPPEALRFALPSDESRWRVDALTARYLRLYLDRGQAAWPMPGRGQGLFSAARALLMRDPSLGKVERRRMEELPEDPDAALAFGLDRFRVAPRFAADYFRVHYLRMPGFVGALRYRDREDRGQGRLLREYLALRVLLEWAFAGPDGVFAPHPDLTGLAQAAAHVAEAEHDMADDLVLVVHRYLTADRYAVWLEAWEQTLDAHLVQSGEARVREHAVDAQLLFCIDVRSEPLRRHLEALGPYATYGCAGFLTWRCRHRSWRARMRTRAVRLS